Protein 8HFH (pdb70)

Organism: Homo sapiens (NCBI:txid9606)

B-factor: mean 20.31, std 11.15, range [3.77, 80.84]

GO terms:
  GO:0000775 chromosome, centromeric region (C, IDA)
  GO:0000776 kinetochore (C, IDA)
  GO:0051310 metaphase chromosome alignment (P, IMP)
  GO:0051315 attachment of mitotic spindle microtubules to kinetochore (P, IMP)
  GO:0099607 lateral attachment of mitotic spindle microtubules to kinetochore (P, IMP)
  GO:0007059 chromosome segregation (P, IMP)
  GO:0007080 mitotic metaphase chromosome alignment (P, IMP)
  GO:0000278 mitotic cell cycle (P, IMP)
  GO:0005515 protein binding (F, IPI)
  GO:0007079 mitotic chromosome movement towards spindle pole (P, TAS)
  GO:0007080 mitotic metaphase chromosome alignment (P, TAS)
  GO:0005829 cytosol (C, TAS)
  GO:0072686 mitotic spindle (C, IDA)
  GO:0015630 microtubule cytoskeleton (C, IDA)
  GO:1990023 mitotic spindle midzone (C, IDA)
  GO:0008017 microtubule binding (F, IDA)
  GO:0051233 spindle midzone (C, IDA)
  GO:0000779 condensed chromosome, centromeric region (C, IDA)
  GO:0005694 chromosome (C, IDA)
  GO:0005828 kinetochore microtubule (C, IDA)

InterPro domains:
  IPR001752 Kinesin motor domain [PF00225] (12-327)
  IPR001752 Kinesin motor domain [PR00380] (77-98)
  IPR001752 Kinesin motor domain [PR00380] (194-211)
  IPR001752 Kinesin motor domain [PR00380] (230-248)
  IPR001752 Kinesin motor domain [PR00380] (281-302)
  IPR001752 Kinesin motor domain [PS50067] (6-329)
  IPR001752 Kinesin motor domain [SM00129] (4-337)
  IPR019821 Kinesin motor domain, conserved site [PS00411] (229-240)
  IPR027417 P-loop containing nucleoside triphosphate hydrolase [SSF52540] (7-365)
  IPR027640 Kinesin-like protein [PTHR47968] (4-727)
  IPR036961 Kinesin motor domain superfamily [G3DSA:3.40.850.10] (2-350)

Solvent-accessible surface area: 15172 Å² total; per-residue (Å²): 88,27,24,24,3,2,0,17,14,33,78,60,45,96,87,2,117,104,133,78,103,71,68,5,113,40,84,79,71,49,0,81,37,64,136,47,114,90,65,30,91,5,103,30,1,0,83,26,131,29,55,0,105,47,0,10,86,84,21,0,14,56,0,0,61,13,2,11,75,1,63,18,0,2,0,6,0,18,4,10,6,21,1,15,13,33,120,0,0,24,24,60,160,138,49,44,0,0,4,7,45,0,1,81,29,0,25,109,31,28,145,130,52,91,93,39,102,39,71,5,49,0,2,1,3,2,5,41,46,67,43,0,27,4,2,1,33,19,96,158,125,53,107,93,11,99,32,126,73,51,145,107,178,86,26,93,9,8,110,14,46,76,54,53,3,158,64,28,114,67,0,48,132,54,8,96,71,0,31,144,25,13,72,42,7,132,13,157,15,44,156,139,6,10,3,2,5,2,0,2,22,1,3,6,41,6,130,129,141,113,92,18,44,26,0,65,1,19,2,0,2,1,1,6,39,11,156,55,108,56,3,44,16,75,59,92,72,68,127,0,2,76,49,8,56,146,4,14,136,10,3,18,72,0,1,98,86,24,27,106,100,245,52,35,29,184,75,4,72,0,0,32,18,8,51,62,5,2,28,21,22,0,41,0,26,3,0,0,1,2,5,15,20,12,49,96,36,2,26,78,4,0,84,18,0,23,30,0,55,137,8,162,13,102,33,132,54,25,99,88,138

CATH classification: 3.40.850.10

Secondary structure (DSSP, 8-state):
--EEEEEEEPPP-HHHHT-----EEE-SSEEEETTSS-EEE-SEEE-TTS-HHHHIIIIIHHHHHHHHTT--EEEEEE-STTSSHHHHHTEETTEE-HHHHHHHHHHHHHTT-TTEEEEEEEEEEEEETTEEEESSS-GGG---B-EEE-TTS-EEETT---EEESSHHHHHHHHHHHHHHS-EE--SS-TTEE-SEEEEEEEEEEEE---EEEEEEEEEE------HHHH---HHHHHHHHHHHHHHHHHHHHHHHHHH----GGGSHHHHHTGGGTTSSSEEEEEEEE-TT-SHHHHHHHHHHHHHTT--------EE-

Structure (mmCIF, N/CA/C/O backbone):
data_8HFH
#
_entry.id   8HFH
#
_cell.length_a   98.576
_cell.length_b   46.215
_cell.length_c   73.718
_cell.angle_alpha   90.000
_cell.angle_beta   90.000
_cell.angle_gamma   90.000
#
_symmetry.space_group_name_H-M   'P 21 21 2'
#
loop_
_entity.id
_entity.type
_entity.pdbx_description
1 polymer 'Centromere-associated protein E'
2 non-polymer 'PHOSPHOAMINOPHOSPHONIC ACID-ADENYLATE ESTER'
3 non-polymer 'MAGNESIUM ION'
4 non-polymer 'SODIUM ION'
5 non-polymer IMIDAZOLE
6 water water
#
loop_
_atom_site.group_PDB
_atom_site.id
_atom_site.type_symbol
_atom_site.label_atom_id
_atom_site.label_alt_id
_atom_site.label_comp_id
_atom_site.label_asym_id
_atom_site.label_entity_id
_atom_site.label_seq_id
_atom_site.pdbx_PDB_ins_code
_atom_site.Cartn_x
_atom_site.Cartn_y
_atom_site.Cartn_z
_atom_site.occupancy
_atom_site.B_iso_or_equiv
_atom_site.auth_seq_id
_atom_site.auth_comp_id
_atom_site.auth_asym_id
_atom_site.auth_atom_id
_atom_site.pdbx_PDB_model_num
ATOM 1 N N . GLY A 1 11 ? 29.559 4.550 27.740 1.00 31.75 5 GLY A N 1
ATOM 2 C CA . GLY A 1 11 ? 28.677 5.311 26.804 1.00 27.70 5 GLY A CA 1
ATOM 3 C C . GLY A 1 11 ? 28.600 6.815 27.097 1.00 23.70 5 GLY A C 1
ATOM 4 O O . GLY A 1 11 ? 27.719 7.487 26.435 1.00 23.88 5 GLY A O 1
ATOM 5 N N . ALA A 1 12 ? 29.371 7.385 28.052 1.00 19.37 6 ALA A N 1
ATOM 6 C CA . ALA A 1 12 ? 29.278 8.846 28.286 1.00 16.06 6 ALA A CA 1
ATOM 7 C C . ALA A 1 12 ? 29.853 9.568 27.053 1.00 15.18 6 ALA A C 1
ATOM 8 O O . ALA A 1 12 ? 29.294 10.586 26.702 1.00 14.57 6 ALA A O 1
ATOM 10 N N . VAL A 1 13 ? 30.976 9.086 26.498 1.00 13.21 7 VAL A N 1
ATOM 11 C CA . VAL A 1 13 ? 31.696 9.741 25.375 1.00 13.20 7 VAL A CA 1
ATOM 12 C C . VAL A 1 13 ? 31.924 8.697 24.284 1.00 12.39 7 VAL A C 1
ATOM 13 O O . VAL A 1 13 ? 32.343 7.563 24.594 1.00 12.43 7 VAL A O 1
ATOM 17 N N . ALA A 1 14 ? 31.615 9.026 23.030 1.00 11.81 8 ALA A N 1
ATOM 18 C CA . ALA A 1 14 ? 31.931 8.126 21.904 1.00 11.92 8 ALA A CA 1
ATOM 19 C C . ALA A 1 14 ? 32.282 8.955 20.668 1.00 11.95 8 ALA A C 1
ATOM 20 O O . ALA A 1 14 ? 31.791 10.088 20.488 1.00 11.85 8 ALA A O 1
ATOM 22 N N . VAL A 1 15 ? 33.206 8.418 19.888 1.00 12.04 9 VAL A N 1
ATOM 23 C CA . VAL A 1 15 ? 33.798 9.132 18.743 1.00 10.71 9 VAL A CA 1
ATOM 24 C C . VAL A 1 15 ? 33.643 8.251 17.526 1.00 11.09 9 VAL A C 1
ATOM 25 O O . VAL A 1 15 ? 33.869 7.015 17.635 1.00 10.96 9 VAL A O 1
ATOM 29 N N . CYS A 1 16 ? 33.249 8.842 16.398 1.00 10.32 10 CYS A N 1
ATOM 30 C CA . CYS A 1 16 ? 33.201 8.111 15.113 1.00 10.08 10 CYS A CA 1
ATOM 31 C C . CYS A 1 16 ? 33.852 8.974 14.050 1.00 9.76 10 CYS A C 1
ATOM 32 O O . CYS A 1 16 ? 34.140 10.148 14.326 1.00 8.76 10 CYS A O 1
ATOM 35 N N . VAL A 1 17 ? 34.170 8.342 12.931 1.00 9.04 11 VAL A N 1
ATOM 36 C CA . VAL A 1 17 ? 34.691 9.006 11.712 1.00 9.44 11 VAL A CA 1
ATOM 37 C C . VAL A 1 17 ? 33.707 8.825 10.574 1.00 9.69 11 VAL A C 1
ATOM 38 O O . VAL A 1 17 ? 33.166 7.740 10.386 1.00 11.23 11 VAL A O 1
ATOM 42 N N . ARG A 1 18 ? 33.573 9.853 9.751 1.00 9.97 12 ARG A N 1
ATOM 43 C CA . ARG A 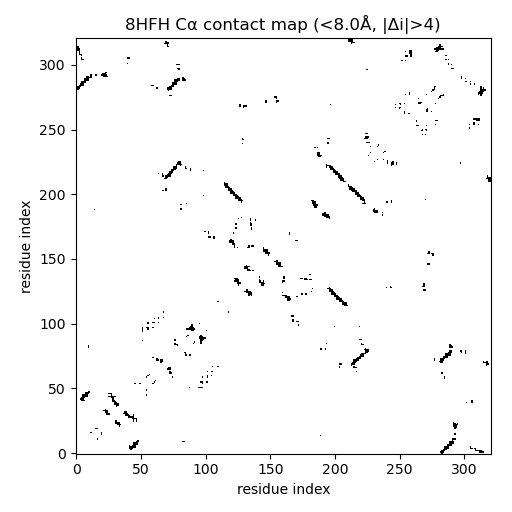1 18 ? 32.816 9.749 8.483 1.00 10.39 12 ARG A CA 1
ATOM 44 C C . ARG A 1 18 ? 33.757 10.131 7.355 1.00 11.13 12 ARG A C 1
ATOM 45 O O . ARG A 1 18 ? 34.206 11.272 7.332 1.00 11.41 12 ARG A O 1
ATOM 53 N N . VAL A 1 19 ? 34.003 9.195 6.438 1.00 11.52 13 VAL A N 1
ATOM 54 C CA . VAL A 1 19 ? 34.817 9.432 5.231 1.00 12.03 13 VAL A CA 1
ATOM 55 C C . VAL A 1 19 ? 33.828 9.800 4.128 1.00 13.96 13 VAL A C 1
ATOM 56 O O . VAL A 1 19 ? 32.852 9.081 3.930 1.00 15.26 13 VAL A O 1
ATOM 60 N N . ARG A 1 20 ? 34.011 10.926 3.490 1.00 12.91 14 ARG A N 1
ATOM 61 C CA . ARG A 1 20 ? 33.162 11.273 2.350 1.00 12.80 14 ARG A CA 1
ATOM 62 C C . ARG A 1 20 ? 33.790 10.738 1.055 1.00 15.01 14 ARG A C 1
ATOM 63 O O . ARG A 1 20 ? 35.012 10.534 0.936 1.00 13.25 14 ARG A O 1
ATOM 71 N N . PRO A 1 21 ? 32.975 10.712 -0.015 1.00 16.14 15 PRO A N 1
ATOM 72 C CA . PRO A 1 21 ? 33.499 10.496 -1.362 1.00 18.21 15 PRO A CA 1
ATOM 73 C C . PRO A 1 21 ? 34.290 11.738 -1.787 1.00 19.67 15 PRO A C 1
ATOM 74 O O . PRO A 1 21 ? 34.068 12.791 -1.223 1.00 18.32 15 PRO A O 1
ATOM 78 N N . LEU A 1 22 ? 35.112 11.590 -2.826 1.00 20.29 16 LEU A N 1
ATOM 79 C CA . LEU A 1 22 ? 35.890 12.694 -3.426 1.00 19.52 16 LEU A CA 1
ATOM 80 C C . LEU A 1 22 ? 34.917 13.718 -3.984 1.00 18.66 16 LEU A C 1
ATOM 81 O O . LEU A 1 22 ? 33.792 13.321 -4.391 1.00 19.52 16 LEU A O 1
ATOM 86 N N . ASN A 1 23 ? 35.340 14.985 -4.005 1.00 19.52 17 ASN A N 1
ATOM 87 C CA . ASN A 1 23 ? 34.515 16.093 -4.568 1.00 20.42 17 ASN A CA 1
ATOM 88 C C . ASN A 1 23 ? 35.044 16.468 -5.965 1.00 22.59 17 ASN A C 1
ATOM 89 O O . ASN A 1 23 ? 36.057 15.880 -6.424 1.00 20.30 17 ASN A O 1
ATOM 94 N N . SER A 1 24 ? 34.431 17.473 -6.610 1.00 24.90 18 SER A N 1
ATOM 95 C CA . SER A 1 24 ? 34.830 17.932 -7.971 1.00 26.78 18 SER A CA 1
ATOM 96 C C . SER A 1 24 ? 36.276 18.424 -7.996 1.00 27.29 18 SER A C 1
ATOM 97 O O . SER A 1 24 ? 37.069 18.038 -8.944 1.00 28.18 18 SER A O 1
ATOM 100 N N . ARG A 1 25 ? 36.631 19.230 -6.994 1.00 24.87 19 ARG A N 1
ATOM 101 C CA . ARG A 1 25 ? 37.985 19.809 -6.844 1.00 22.69 19 ARG A CA 1
ATOM 102 C C . ARG A 1 25 ? 39.033 18.687 -6.839 1.00 21.43 19 ARG A C 1
ATOM 103 O O . ARG A 1 25 ? 40.051 18.818 -7.527 1.00 18.82 19 ARG A O 1
ATOM 111 N N . GLU A 1 26 ? 38.819 17.640 -6.037 1.00 20.40 20 GLU A N 1
ATOM 112 C CA . GLU A 1 26 ? 39.792 16.530 -5.803 1.00 19.68 20 GLU A CA 1
ATOM 113 C C . GLU A 1 26 ? 39.959 15.678 -7.071 1.00 20.29 20 GLU A C 1
ATOM 114 O O . GLU A 1 26 ? 41.083 15.206 -7.288 1.00 25.88 20 GLU A O 1
ATOM 120 N N . GLU A 1 27 ? 38.898 15.505 -7.851 1.00 26.52 21 GLU A N 1
ATOM 121 C CA . GLU A 1 27 ? 38.882 14.749 -9.139 1.00 30.43 21 GLU A CA 1
ATOM 122 C C . GLU A 1 27 ? 39.622 15.525 -10.233 1.00 36.62 21 GLU A C 1
ATOM 123 O O . GLU A 1 27 ? 40.195 14.882 -11.083 1.00 39.12 21 GLU A O 1
ATOM 129 N N . SER A 1 28 ? 39.600 16.864 -10.224 1.00 39.64 22 SER A N 1
ATOM 130 C CA . SER A 1 28 ? 40.328 17.704 -11.216 1.00 43.89 22 SER A CA 1
ATOM 131 C C . SER A 1 28 ? 41.850 17.597 -10.993 1.00 46.07 22 SER A C 1
ATOM 132 O O . SER A 1 28 ? 42.590 17.946 -11.910 1.00 49.43 22 SER A O 1
ATOM 135 N N . LEU A 1 29 ? 42.298 17.112 -9.825 1.00 49.06 23 LEU A N 1
ATOM 136 C CA . LEU A 1 29 ? 43.738 17.008 -9.449 1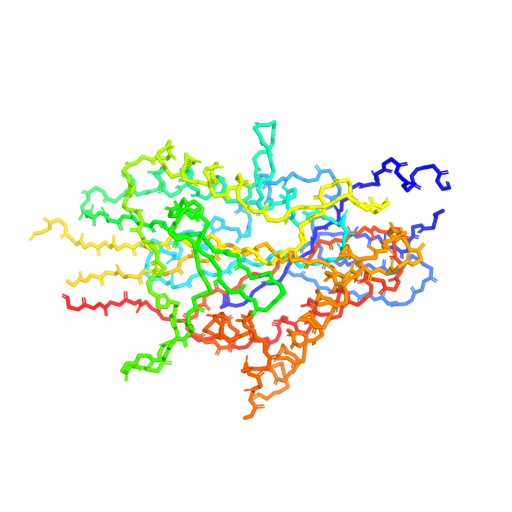.00 49.50 23 LEU A CA 1
ATOM 137 C C . LEU A 1 29 ? 44.413 15.820 -10.161 1.00 48.89 23 LEU A C 1
ATOM 138 O O . LEU A 1 29 ? 43.664 14.936 -10.630 1.00 49.32 23 LEU A O 1
ATOM 143 N N . ALA A 1 33 ? 46.052 14.077 -6.778 1.00 44.84 27 ALA A N 1
ATOM 144 C CA . ALA A 1 33 ? 45.534 13.585 -5.476 1.00 44.33 27 ALA A CA 1
ATOM 145 C C . ALA A 1 33 ? 46.011 12.152 -5.246 1.00 43.75 27 ALA A C 1
ATOM 146 O O . ALA A 1 33 ? 45.870 11.348 -6.178 1.00 41.71 27 ALA A O 1
ATOM 148 N N . GLN A 1 34 ? 46.577 11.873 -4.067 1.00 41.70 28 GLN A N 1
ATOM 149 C CA . GLN A 1 34 ? 46.856 10.498 -3.579 1.00 40.88 28 GLN A CA 1
ATOM 150 C C . GLN A 1 34 ? 45.816 10.142 -2.508 1.00 32.80 28 GLN A C 1
ATOM 151 O O . GLN A 1 34 ? 45.582 10.982 -1.627 1.00 27.09 28 GLN A O 1
ATOM 157 N N . VAL A 1 35 ? 45.236 8.943 -2.580 1.00 30.32 29 VAL A N 1
ATOM 158 C CA . VAL A 1 35 ? 44.434 8.342 -1.470 1.00 27.56 29 VAL A CA 1
ATOM 159 C C . VAL A 1 35 ? 45.409 7.903 -0.382 1.00 25.28 29 VAL A C 1
ATOM 160 O O . VAL A 1 35 ? 46.219 7.000 -0.665 1.00 24.31 29 VAL A O 1
ATOM 164 N N . TYR A 1 36 ? 45.385 8.546 0.782 1.00 19.54 30 TYR A N 1
ATOM 165 C CA . TYR A 1 36 ? 46.305 8.272 1.904 1.00 17.57 30 TYR A CA 1
ATOM 166 C C . TYR A 1 36 ? 45.663 7.251 2.844 1.00 17.52 30 TYR A C 1
ATOM 167 O O . TYR A 1 36 ? 46.440 6.614 3.580 1.00 19.93 30 TYR A O 1
ATOM 176 N N . TRP A 1 37 ? 44.320 7.155 2.870 1.00 16.15 31 TRP A N 1
ATOM 177 C CA . TRP A 1 37 ? 43.560 6.462 3.946 1.00 15.73 31 TRP A CA 1
ATOM 178 C C . TRP A 1 37 ? 42.553 5.483 3.340 1.00 16.35 31 TRP A C 1
ATOM 179 O O . TRP A 1 37 ? 41.848 5.846 2.363 1.00 17.52 31 TRP A O 1
ATOM 190 N N . LYS A 1 38 ? 42.460 4.287 3.927 1.00 15.46 32 LYS A N 1
ATOM 191 C CA . LYS A 1 38 ? 41.395 3.309 3.636 1.00 16.63 32 LYS A CA 1
ATOM 192 C C . LYS A 1 38 ? 40.751 2.891 4.959 1.00 14.78 32 LYS A C 1
ATOM 193 O O . LYS A 1 38 ? 41.276 3.263 6.014 1.00 13.67 32 LYS A O 1
ATOM 199 N N . THR A 1 39 ? 39.589 2.255 4.908 1.00 15.44 33 THR A N 1
ATOM 200 C CA . THR A 1 39 ? 38.793 2.023 6.135 1.00 17.16 33 THR A CA 1
ATOM 201 C C . THR A 1 39 ? 38.094 0.674 6.119 1.00 18.22 33 THR A C 1
ATOM 202 O O . THR A 1 39 ? 37.853 0.145 5.026 1.00 18.74 33 THR A O 1
ATOM 206 N N . ASP A 1 40 ? 37.763 0.185 7.308 1.00 16.53 34 ASP A N 1
ATOM 207 C CA . ASP A 1 40 ? 36.620 -0.744 7.487 1.00 17.92 34 ASP A CA 1
ATOM 208 C C . ASP A 1 40 ? 35.691 -0.108 8.523 1.00 18.77 34 ASP A C 1
ATOM 209 O O . ASP A 1 40 ? 35.821 1.092 8.749 1.00 16.67 34 ASP A O 1
ATOM 214 N N . ASN A 1 41 ? 34.781 -0.867 9.136 1.00 19.00 35 ASN A N 1
ATOM 215 C CA . ASN A 1 41 ? 33.731 -0.247 9.980 1.00 19.46 35 ASN A CA 1
ATOM 216 C C . ASN A 1 41 ? 34.326 0.269 11.292 1.00 17.74 35 ASN A C 1
ATOM 217 O O . ASN A 1 41 ? 33.549 0.885 12.080 1.00 15.29 35 ASN A O 1
ATOM 222 N N . ASN A 1 42 ? 35.613 0.010 11.568 1.00 15.82 36 ASN A N 1
ATOM 223 C CA . ASN A 1 42 ? 36.182 0.360 12.888 1.00 18.21 36 ASN A CA 1
ATOM 224 C C . ASN A 1 42 ? 37.583 0.956 12.764 1.00 16.48 36 ASN A C 1
ATOM 225 O O . ASN A 1 42 ? 37.991 1.607 13.730 1.00 19.48 36 ASN A O 1
ATOM 230 N N . VAL A 1 43 ? 38.291 0.727 11.676 1.00 16.51 37 VAL A N 1
ATOM 231 C CA . VAL A 1 43 ? 39.730 1.091 11.583 1.00 17.68 37 VAL A CA 1
ATOM 232 C C . VAL A 1 43 ? 39.908 1.946 10.328 1.00 19.05 37 VAL A C 1
ATOM 233 O O . VAL A 1 43 ? 39.372 1.577 9.264 1.00 22.43 37 VAL A O 1
ATOM 237 N N . ILE A 1 44 ? 40.662 3.027 10.463 1.00 16.66 38 ILE A N 1
ATOM 238 C CA . ILE A 1 44 ? 41.104 3.856 9.309 1.00 17.08 38 ILE A CA 1
ATOM 239 C C . ILE A 1 44 ? 42.628 3.755 9.320 1.00 16.20 38 ILE A C 1
ATOM 240 O O . ILE A 1 44 ? 43.241 3.883 10.385 1.00 16.34 38 ILE A O 1
ATOM 245 N N . TYR A 1 45 ? 43.203 3.340 8.203 1.00 16.26 39 TYR A N 1
ATOM 246 C CA . TYR A 1 45 ? 44.647 3.032 8.153 1.00 15.92 39 TYR A CA 1
ATOM 247 C C . TYR A 1 45 ? 45.274 3.727 6.959 1.00 16.43 39 TYR A C 1
ATOM 248 O O . TYR A 1 45 ? 44.610 3.883 5.927 1.00 16.07 39 TYR A O 1
ATOM 257 N N . GLN A 1 46 ? 46.541 4.104 7.135 1.00 16.61 40 GLN A N 1
ATOM 258 C CA . GLN A 1 46 ? 47.369 4.722 6.077 1.00 18.39 40 GLN A CA 1
ATOM 259 C C . GLN A 1 46 ? 47.628 3.698 4.965 1.00 20.56 40 GLN A C 1
ATOM 260 O O . GLN A 1 46 ? 47.962 2.537 5.285 1.00 20.46 40 GLN A O 1
ATOM 266 N N . VAL A 1 47 ? 47.540 4.122 3.709 1.00 21.39 41 VAL A N 1
ATOM 267 C CA . VAL A 1 47 ? 47.582 3.184 2.549 1.00 25.88 41 VAL A CA 1
ATOM 268 C C . VAL A 1 47 ? 48.982 2.576 2.443 1.00 30.14 41 VAL A C 1
ATOM 269 O O . VAL A 1 47 ? 49.077 1.331 2.396 1.00 33.94 41 VAL A O 1
ATOM 273 N N . ASP A 1 48 ? 50.036 3.365 2.403 1.00 28.48 42 ASP A N 1
ATOM 274 C CA . ASP A 1 48 ? 51.366 2.722 2.161 1.00 29.62 42 ASP A CA 1
ATOM 275 C C . ASP A 1 48 ? 52.242 3.112 3.349 1.00 25.46 42 ASP A C 1
ATOM 276 O O . ASP A 1 48 ? 53.238 3.784 3.150 1.00 28.68 42 ASP A O 1
ATOM 281 N N . GLY A 1 49 ? 51.804 2.757 4.553 1.00 19.64 43 GLY A N 1
ATOM 282 C CA . GLY A 1 49 ? 52.450 3.139 5.817 1.00 20.52 43 GLY A CA 1
ATOM 283 C C . GLY A 1 49 ? 51.874 2.384 6.976 1.00 19.95 43 GLY A C 1
ATOM 284 O O . GLY A 1 49 ? 51.015 1.500 6.739 1.00 19.44 43 GLY A O 1
ATOM 285 N N . SER A 1 50 ? 52.299 2.720 8.187 1.00 18.97 44 SER A N 1
ATOM 286 C CA . SER A 1 50 ? 52.031 1.946 9.415 1.00 21.16 44 SER A CA 1
ATOM 287 C C . SER A 1 50 ? 50.968 2.614 10.303 1.00 20.57 44 SER A C 1
ATOM 288 O O . SER A 1 50 ? 50.471 1.955 11.241 1.00 23.20 44 SER A O 1
ATOM 291 N N . LYS A 1 51 ? 50.579 3.861 10.032 1.00 19.70 45 LYS A N 1
ATOM 292 C CA . LYS A 1 51 ? 49.640 4.580 10.925 1.00 17.98 45 LYS A CA 1
ATOM 293 C C . LYS A 1 51 ? 48.268 3.918 10.812 1.00 16.32 45 LYS A C 1
ATOM 294 O O . LYS A 1 51 ? 47.805 3.649 9.675 1.00 17.34 45 LYS A O 1
ATOM 300 N N . SER A 1 52 ? 47.600 3.753 11.936 1.00 17.21 46 SER A N 1
ATOM 301 C CA . SER A 1 52 ? 46.154 3.377 11.953 1.00 17.42 46 SER A CA 1
ATOM 302 C C . SER A 1 52 ? 45.482 3.859 13.220 1.00 15.25 46 SER A C 1
ATOM 303 O O . SER A 1 52 ? 46.165 4.125 14.243 1.00 15.64 46 SER A O 1
ATOM 306 N N . PHE A 1 53 ? 44.164 3.989 13.146 1.00 14.04 47 PHE A N 1
ATOM 307 C CA . PHE A 1 53 ? 43.332 4.491 14.247 1.00 15.06 47 PHE A CA 1
ATOM 308 C C . PHE A 1 53 ? 42.063 3.648 14.318 1.00 16.38 47 PHE A C 1
ATOM 309 O O . PHE A 1 53 ? 41.495 3.338 13.295 1.00 14.59 47 PHE A O 1
ATOM 317 N N . ASN A 1 54 ? 41.661 3.303 15.531 1.00 18.51 48 ASN A N 1
ATOM 318 C CA . ASN A 1 54 ? 40.449 2.487 15.750 1.00 19.18 48 ASN A CA 1
ATOM 319 C C . ASN A 1 54 ? 39.414 3.398 16.401 1.00 17.44 48 ASN A C 1
ATOM 320 O O . ASN A 1 54 ? 39.755 4.217 17.288 1.00 17.36 48 ASN A O 1
ATOM 325 N N . PHE A 1 55 ? 38.181 3.222 15.987 1.00 14.89 49 PHE A N 1
ATOM 326 C CA . PHE A 1 55 ? 37.035 3.979 16.509 1.00 15.66 49 PHE A CA 1
ATOM 327 C C . PHE A 1 55 ? 35.879 3.009 16.734 1.00 15.16 49 PHE A C 1
ATOM 328 O O . PHE A 1 55 ? 35.864 1.934 16.149 1.00 14.70 49 PHE A O 1
ATOM 336 N N . ASP A 1 56 ? 34.907 3.443 17.519 1.00 16.23 50 ASP A N 1
ATOM 337 C CA . ASP A 1 56 ? 33.663 2.663 17.717 1.00 17.56 50 ASP A CA 1
ATOM 338 C C . ASP A 1 56 ? 32.912 2.537 16.400 1.00 16.32 50 ASP A C 1
ATOM 339 O O . ASP A 1 56 ? 32.250 1.537 16.240 1.00 16.73 50 ASP A O 1
ATOM 344 N N . ARG A 1 57 ? 33.035 3.498 15.478 1.00 15.07 51 ARG A N 1
ATOM 345 C CA . ARG A 1 57 ? 32.402 3.362 14.141 1.00 12.97 51 ARG A CA 1
ATOM 346 C C . ARG A 1 57 ? 33.148 4.244 13.157 1.00 12.23 51 ARG A C 1
ATOM 347 O O . ARG A 1 57 ? 33.543 5.367 13.524 1.00 11.54 51 ARG A O 1
ATOM 355 N N . VAL A 1 58 ? 33.414 3.702 11.983 1.00 11.36 52 VAL A N 1
ATOM 356 C CA . VAL A 1 58 ? 33.880 4.502 10.835 1.00 11.72 52 VAL A CA 1
ATOM 357 C C . VAL A 1 58 ? 32.847 4.310 9.728 1.00 11.83 52 VAL A C 1
ATOM 358 O O . VAL A 1 58 ? 32.588 3.131 9.320 1.00 13.05 52 VAL A O 1
ATOM 362 N N . PHE A 1 59 ? 32.286 5.403 9.244 1.00 11.94 53 PHE A N 1
ATOM 363 C CA . PHE A 1 59 ? 31.324 5.415 8.118 1.00 11.56 53 PHE A CA 1
ATOM 364 C C . PHE A 1 59 ? 32.104 5.644 6.820 1.00 14.41 53 PHE A C 1
ATOM 365 O O . PHE A 1 59 ? 32.936 6.594 6.758 1.00 12.59 53 PHE A O 1
ATOM 373 N N . HIS A 1 60 ? 31.821 4.843 5.788 1.00 16.59 54 HIS A N 1
ATOM 374 C CA . HIS A 1 60 ? 32.443 5.008 4.444 1.00 20.37 54 HIS A CA 1
ATOM 375 C C . HIS A 1 60 ? 31.606 5.911 3.528 1.00 23.59 54 HIS A C 1
ATOM 376 O O . HIS A 1 60 ? 30.457 6.343 3.881 1.00 22.57 54 HIS A O 1
ATOM 383 N N . GLY A 1 61 ? 32.181 6.205 2.365 1.00 26.01 55 GLY A N 1
ATOM 384 C CA . GLY A 1 61 ? 31.645 7.193 1.412 1.00 25.51 55 GLY A CA 1
ATOM 385 C C . GLY A 1 61 ? 30.262 6.849 0.898 1.00 23.99 55 GLY A C 1
ATOM 386 O O . GLY A 1 61 ? 29.547 7.837 0.545 1.00 23.56 55 GLY A O 1
ATOM 387 N N . ASN A 1 62 ? 29.846 5.566 0.878 1.00 20.69 56 ASN A N 1
ATOM 388 C CA . ASN A 1 62 ? 28.481 5.199 0.381 1.00 24.54 56 ASN A CA 1
ATOM 389 C C . ASN A 1 62 ? 27.440 5.057 1.514 1.00 20.81 56 ASN A C 1
ATOM 390 O O . ASN A 1 62 ? 26.239 4.795 1.221 1.00 21.38 56 ASN A O 1
ATOM 395 N N . GLU A 1 63 ? 27.852 5.223 2.761 1.00 19.34 57 GLU A N 1
ATOM 396 C CA . GLU A 1 63 ? 26.908 5.211 3.910 1.00 16.76 57 GLU A CA 1
ATOM 397 C C . GLU A 1 63 ? 26.322 6.626 4.034 1.00 16.12 57 GLU A C 1
ATOM 398 O O . GLU A 1 63 ? 27.033 7.640 3.763 1.00 16.15 57 GLU A O 1
ATOM 404 N N . THR A 1 64 ? 25.047 6.706 4.394 1.00 12.73 58 THR A N 1
ATOM 405 C CA . THR A 1 64 ? 24.276 7.950 4.280 1.00 12.05 58 THR A CA 1
ATOM 406 C C . THR A 1 64 ? 24.184 8.598 5.666 1.00 10.68 58 THR A C 1
ATOM 407 O O . THR A 1 64 ? 24.509 7.971 6.663 1.00 10.07 58 THR A O 1
ATOM 411 N N . THR A 1 65 ? 23.639 9.800 5.710 1.00 10.73 59 THR A N 1
ATOM 412 C CA . THR A 1 65 ? 23.409 10.510 6.980 1.00 10.94 59 THR A CA 1
ATOM 413 C C . THR A 1 65 ? 22.284 9.813 7.763 1.00 11.93 59 THR A C 1
ATOM 414 O O . THR A 1 65 ? 22.231 9.964 8.976 1.00 11.79 59 THR A O 1
ATOM 418 N N . LYS A 1 66 ? 21.411 9.020 7.121 1.00 12.30 60 LYS A N 1
ATOM 419 C CA . LYS A 1 66 ? 20.452 8.162 7.889 1.00 13.38 60 LYS A CA 1
ATOM 420 C C . LYS A 1 66 ? 21.246 7.148 8.737 1.00 11.41 60 LYS A C 1
ATOM 421 O O . LYS A 1 66 ? 20.922 6.950 9.923 1.00 10.28 60 LYS A O 1
ATOM 427 N N . ASN A 1 67 ? 22.270 6.499 8.173 1.00 10.92 61 ASN A N 1
ATOM 428 C CA . ASN A 1 67 ? 23.113 5.547 8.943 1.00 11.42 61 ASN A CA 1
ATOM 429 C C . ASN A 1 67 ? 23.799 6.291 10.110 1.00 10.85 61 ASN A C 1
ATOM 430 O O . ASN A 1 67 ? 23.793 5.794 11.250 1.00 10.12 61 ASN A O 1
ATOM 435 N N . VAL A 1 68 ? 24.422 7.432 9.808 1.00 10.94 62 VAL A N 1
ATOM 436 C CA . VAL A 1 68 ? 25.096 8.256 10.846 1.00 10.76 62 VAL A CA 1
ATOM 437 C C . VAL A 1 68 ? 24.041 8.611 11.881 1.00 10.83 62 VAL A C 1
ATOM 438 O O . VAL A 1 68 ? 24.297 8.415 13.048 1.00 11.59 62 VAL A O 1
ATOM 442 N N . TYR A 1 69 ? 22.883 9.119 11.473 1.00 9.99 63 TYR A N 1
ATOM 443 C CA . TYR A 1 69 ? 21.864 9.567 12.461 1.00 10.81 63 TYR A CA 1
ATOM 444 C C . TYR A 1 69 ? 21.439 8.394 13.370 1.00 10.76 63 TYR A C 1
ATOM 445 O O . TYR A 1 69 ? 21.448 8.506 14.627 1.00 10.34 63 TYR A O 1
ATOM 454 N N . GLU A 1 70 ? 21.075 7.258 12.780 1.00 12.20 64 GLU A N 1
ATOM 455 C CA . GLU A 1 70 ? 20.434 6.153 13.533 1.00 13.26 64 GLU A CA 1
ATOM 456 C C . GLU A 1 70 ? 21.449 5.511 14.477 1.00 12.62 64 GLU A C 1
ATOM 457 O O . GLU A 1 70 ? 21.092 5.130 15.591 1.00 12.47 64 GLU A O 1
ATOM 463 N N . GLU A 1 71 ? 22.715 5.441 14.089 1.00 12.75 65 GLU A N 1
ATOM 464 C CA . GLU A 1 71 ? 23.717 4.731 14.912 1.00 13.05 65 GLU A CA 1
ATOM 465 C C . GLU A 1 71 ? 24.256 5.684 15.980 1.00 12.48 65 GLU A C 1
ATOM 466 O O . GLU A 1 71 ? 24.483 5.225 17.116 1.00 12.80 65 GLU A O 1
ATOM 472 N N . ILE A 1 72 ? 24.522 6.956 15.635 1.00 11.15 66 ILE A N 1
ATOM 473 C CA . ILE A 1 72 ? 25.256 7.878 16.560 1.00 10.78 66 ILE A CA 1
ATOM 474 C C . ILE A 1 72 ? 24.289 8.786 17.334 1.00 11.58 66 ILE A C 1
ATOM 475 O O . ILE A 1 72 ? 24.486 8.934 18.576 1.00 11.20 66 ILE A O 1
ATOM 480 N N . ALA A 1 73 ? 23.322 9.412 16.649 1.00 10.73 67 ALA A N 1
ATOM 481 C CA . ALA A 1 73 ? 22.513 10.502 17.227 1.00 11.05 67 ALA A CA 1
ATOM 482 C C . ALA A 1 73 ? 21.245 9.956 17.871 1.00 11.39 67 ALA A C 1
ATOM 483 O O . ALA A 1 73 ? 20.860 10.535 18.902 1.00 11.61 67 ALA A O 1
ATOM 485 N N . ALA A 1 74 ? 20.568 8.993 17.243 1.00 11.24 68 ALA A N 1
ATOM 486 C CA . ALA A 1 74 ? 19.244 8.544 17.728 1.00 12.67 68 ALA A CA 1
ATOM 487 C C . ALA A 1 74 ? 19.343 8.137 19.213 1.00 12.88 68 ALA A C 1
ATOM 488 O O . ALA A 1 74 ? 18.448 8.464 20.018 1.00 12.24 68 ALA A O 1
ATOM 490 N N . PRO A 1 75 ? 20.413 7.434 19.664 1.00 13.53 69 PRO A N 1
ATOM 491 C CA . PRO A 1 75 ? 20.533 7.076 21.080 1.00 14.75 69 PRO A CA 1
ATOM 492 C C . PRO A 1 75 ? 20.715 8.281 22.013 1.00 14.78 69 PRO A C 1
ATOM 493 O O . PRO A 1 75 ? 20.290 8.221 23.181 1.00 14.46 69 PRO A O 1
ATOM 497 N N . ILE A 1 76 ? 21.300 9.357 21.487 1.00 12.72 70 ILE A N 1
ATOM 498 C CA . ILE A 1 76 ? 21.487 10.606 22.257 1.00 13.22 70 ILE A CA 1
ATOM 499 C C . ILE A 1 76 ? 20.127 11.294 22.380 1.00 12.61 70 ILE A C 1
ATOM 500 O O . ILE A 1 76 ? 19.808 11.762 23.465 1.00 13.19 70 ILE A O 1
ATOM 505 N N . ILE A 1 77 ? 19.302 11.261 21.344 1.00 12.70 71 ILE A N 1
ATOM 506 C CA . ILE A 1 77 ? 17.910 11.779 21.419 1.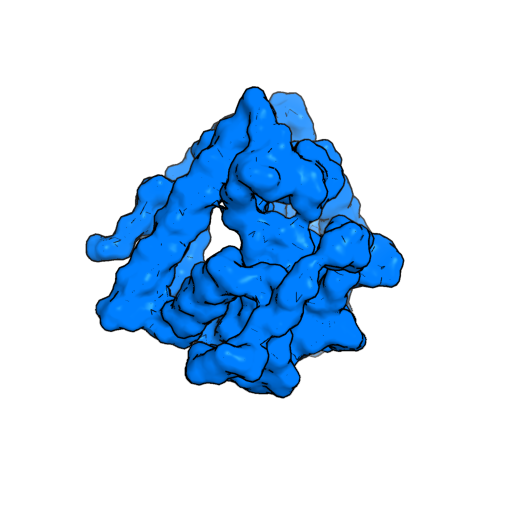00 12.65 71 ILE A CA 1
ATOM 507 C C . ILE A 1 77 ? 17.119 10.968 22.451 1.00 13.39 71 ILE A C 1
ATOM 508 O O . ILE A 1 77 ? 16.376 11.590 23.269 1.00 13.71 71 ILE A O 1
ATOM 513 N N . ASP A 1 78 ? 17.284 9.649 22.433 1.00 12.50 72 ASP A N 1
ATOM 514 C CA . ASP A 1 78 ? 16.644 8.750 23.432 1.00 14.23 72 ASP A CA 1
ATOM 515 C C . ASP A 1 78 ? 17.052 9.220 24.844 1.00 14.70 72 ASP A C 1
ATOM 516 O O . ASP A 1 78 ? 16.155 9.444 25.699 1.00 14.80 72 ASP A O 1
ATOM 521 N N . SER A 1 79 ? 18.354 9.346 25.107 1.00 15.12 73 SER A N 1
ATOM 522 C CA . SER A 1 79 ? 18.900 9.797 26.414 1.00 14.67 73 SER A CA 1
ATOM 523 C C . SER A 1 79 ? 18.391 11.200 26.786 1.00 14.80 73 SER A C 1
ATOM 524 O O . SER A 1 79 ? 18.091 11.423 28.002 1.00 13.02 73 SER A O 1
ATOM 527 N N . ALA A 1 80 ? 18.214 12.104 25.812 1.00 13.16 74 ALA A N 1
ATOM 528 C CA . ALA A 1 80 ? 17.671 13.465 26.081 1.00 13.69 74 ALA A CA 1
ATOM 529 C C . ALA A 1 80 ? 16.231 13.333 26.571 1.00 14.32 74 ALA A C 1
ATOM 530 O O . ALA A 1 80 ? 15.879 13.966 27.596 1.00 15.31 74 ALA A O 1
ATOM 532 N N . ILE A 1 81 ? 15.458 12.436 25.964 1.00 14.89 75 ILE A N 1
ATOM 533 C CA . ILE A 1 81 ? 14.053 12.186 26.405 1.00 17.11 75 ILE A CA 1
ATOM 534 C C . ILE A 1 81 ? 14.048 11.589 27.828 1.00 17.74 75 ILE A C 1
ATOM 535 O O . ILE A 1 81 ? 13.061 11.808 28.567 1.00 17.10 75 ILE A O 1
ATOM 540 N N . GLN A 1 82 ? 15.094 10.868 28.218 1.00 15.77 76 GLN A N 1
ATOM 541 C CA . GLN A 1 82 ? 15.232 10.284 29.578 1.00 16.82 76 GLN A CA 1
ATOM 542 C C . GLN A 1 82 ? 15.843 11.296 30.564 1.00 16.81 76 GLN A C 1
ATOM 543 O O . GLN A 1 82 ? 16.020 10.923 31.750 1.00 16.33 76 GLN A O 1
ATOM 553 N N . GLY A 1 83 ? 16.200 12.519 30.138 1.00 15.11 77 GLY A N 1
ATOM 554 C CA . GLY A 1 83 ? 16.640 13.590 31.048 1.00 13.56 77 GLY A CA 1
ATOM 555 C C . GLY A 1 83 ? 18.144 13.763 31.123 1.00 12.70 77 GLY A C 1
ATOM 556 O O . GLY A 1 83 ? 18.600 14.509 32.011 1.00 13.35 77 GLY A O 1
ATOM 557 N N . TYR A 1 84 ? 18.911 13.139 30.233 1.00 12.16 78 TYR A N 1
ATOM 558 C CA . TYR A 1 84 ? 20.373 13.370 30.155 1.00 12.07 78 TYR A CA 1
ATOM 559 C C . TYR A 1 84 ? 20.661 14.486 29.155 1.00 11.40 78 TYR A C 1
ATOM 560 O O . TYR A 1 84 ? 20.070 14.470 28.048 1.00 12.23 78 TYR A O 1
ATOM 569 N N . ASN A 1 85 ? 21.578 15.367 29.521 1.00 10.89 79 ASN A N 1
ATOM 570 C CA . ASN A 1 85 ? 22.208 16.317 28.579 1.00 11.22 79 ASN A CA 1
ATOM 571 C C . ASN A 1 85 ? 22.922 15.485 27.505 1.00 10.99 79 ASN A C 1
ATOM 572 O O . ASN A 1 85 ? 23.624 14.491 27.843 1.00 11.24 79 ASN A O 1
ATOM 577 N N . GLY A 1 86 ? 22.794 15.927 26.253 1.00 10.00 80 GLY A N 1
ATOM 578 C CA . GLY A 1 86 ? 23.476 15.276 25.129 1.00 10.00 80 GLY A CA 1
ATOM 579 C C . GLY A 1 86 ? 24.051 16.307 24.189 1.00 9.73 80 GLY A C 1
ATOM 580 O O . GLY A 1 86 ? 23.427 17.349 23.974 1.00 9.41 80 GLY A O 1
ATOM 581 N N . THR A 1 87 ? 25.263 16.063 23.704 1.00 10.29 81 THR A N 1
ATOM 582 C CA . THR A 1 87 ? 25.930 16.994 22.772 1.00 9.27 81 THR A CA 1
ATOM 583 C C . THR A 1 87 ? 26.529 16.153 21.635 1.00 10.01 81 THR A C 1
ATOM 584 O O . THR A 1 87 ? 27.157 15.140 21.930 1.00 9.69 81 THR A O 1
ATOM 588 N N . ILE A 1 88 ? 26.333 16.588 20.389 1.00 9.23 82 ILE A N 1
ATOM 589 C CA . ILE A 1 88 ? 26.942 15.965 19.196 1.00 10.53 82 ILE A CA 1
ATOM 590 C C . ILE A 1 88 ? 27.693 17.070 18.465 1.00 10.31 82 ILE A C 1
ATOM 591 O O . ILE A 1 88 ? 27.060 18.097 18.131 1.00 10.45 82 ILE A O 1
ATOM 596 N N . PHE A 1 89 ? 28.980 16.854 18.215 1.00 10.27 83 PHE A N 1
ATOM 597 C CA . PHE A 1 89 ? 29.866 17.812 17.501 1.00 12.74 83 PHE A CA 1
ATOM 598 C C . PHE A 1 89 ? 30.240 17.179 16.182 1.00 11.56 83 PHE A C 1
ATOM 599 O O . PHE A 1 89 ? 30.548 15.989 16.202 1.00 12.92 83 PHE A O 1
ATOM 607 N N . ALA A 1 90 ? 30.290 17.947 15.110 1.00 10.49 84 ALA A N 1
ATOM 608 C CA . ALA A 1 90 ? 30.983 17.552 13.861 1.00 9.52 84 ALA A CA 1
ATOM 609 C C . ALA A 1 90 ? 32.269 18.373 13.761 1.00 9.77 84 ALA A C 1
ATOM 610 O O . ALA A 1 90 ? 32.235 19.594 13.996 1.00 9.56 84 ALA A O 1
ATOM 612 N N . TYR A 1 91 ? 33.386 17.682 13.531 1.00 9.10 85 TYR A N 1
ATOM 613 C CA . TYR A 1 91 ? 34.754 18.217 13.573 1.00 8.99 85 TYR A CA 1
ATOM 614 C C . TYR A 1 91 ? 35.500 17.719 12.348 1.00 8.23 85 TYR A C 1
ATOM 615 O O . TYR A 1 91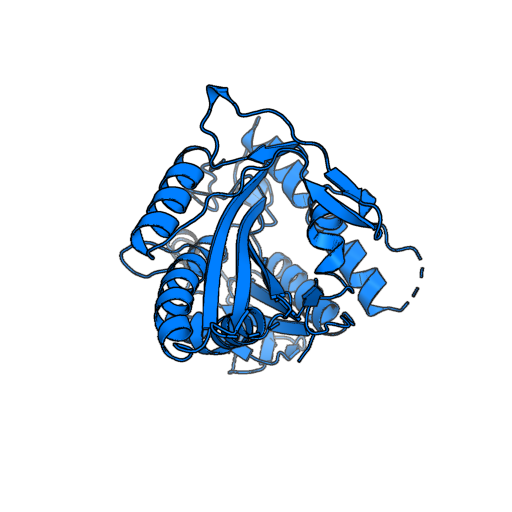 ? 35.429 16.522 12.037 1.00 8.73 85 TYR A O 1
ATOM 624 N N . GLY A 1 92 ? 36.254 18.591 11.706 1.00 8.19 86 GLY A N 1
ATOM 625 C CA . GLY A 1 92 ? 37.072 18.202 10.557 1.00 8.08 86 GLY A CA 1
ATOM 626 C C . GLY A 1 92 ? 37.461 19.373 9.688 1.00 8.34 86 GLY A C 1
ATOM 627 O O . GLY A 1 92 ? 36.911 20.470 9.843 1.00 7.70 86 GLY A O 1
ATOM 628 N N . GLN A 1 93 ? 38.417 19.125 8.805 1.00 8.82 87 GLN A N 1
ATOM 629 C CA . GLN A 1 93 ? 38.946 20.127 7.851 1.00 9.79 87 GLN A CA 1
ATOM 630 C C . GLN A 1 93 ? 37.796 20.802 7.077 1.00 9.20 87 GLN A C 1
ATOM 631 O O . GLN A 1 93 ? 36.715 20.199 6.858 1.00 7.49 87 GLN A O 1
ATOM 637 N N . THR A 1 94 ? 38.038 22.008 6.573 1.00 9.59 88 THR A N 1
ATOM 638 C CA . THR A 1 94 ? 37.102 22.641 5.606 1.00 8.88 88 THR A CA 1
ATOM 639 C C . THR A 1 94 ? 36.786 21.632 4.484 1.00 8.86 88 THR A C 1
ATOM 640 O O . THR A 1 94 ? 37.715 20.906 3.956 1.00 8.76 88 THR A O 1
ATOM 644 N N . ALA A 1 95 ? 35.505 21.560 4.126 1.00 8.90 89 ALA A N 1
ATOM 645 C CA . ALA A 1 95 ? 34.928 20.796 2.990 1.00 9.68 89 ALA A CA 1
ATOM 646 C C . ALA A 1 95 ? 34.954 19.288 3.265 1.00 9.95 89 ALA A C 1
ATOM 647 O O . ALA A 1 95 ? 34.692 18.496 2.310 1.00 11.13 89 ALA A O 1
ATOM 649 N N . SER A 1 96 ? 35.182 18.892 4.514 1.00 9.76 90 SER A N 1
ATOM 650 C CA . SER A 1 96 ? 35.247 17.471 4.895 1.00 9.15 90 SER A CA 1
ATOM 651 C C . SER A 1 96 ? 33.836 16.871 5.057 1.00 9.40 90 SER A C 1
ATOM 652 O O . SER A 1 96 ? 33.723 15.620 4.921 1.00 9.34 90 SER A O 1
ATOM 655 N N . GLY A 1 97 ? 32.796 17.669 5.344 1.00 8.75 91 GLY A N 1
ATOM 656 C CA . GLY A 1 97 ? 31.408 17.165 5.415 1.00 9.04 91 GLY A CA 1
ATOM 657 C C . GLY A 1 97 ? 30.649 17.483 6.695 1.00 8.75 91 GLY A C 1
ATOM 658 O O . GLY A 1 97 ? 29.654 16.805 6.980 1.00 9.24 91 GLY A O 1
ATOM 659 N N . LYS A 1 98 ? 31.136 18.381 7.538 1.00 8.34 92 LYS A N 1
ATOM 660 C CA . LYS A 1 98 ? 30.449 18.710 8.820 1.00 8.23 92 LYS A CA 1
ATOM 661 C C . LYS A 1 98 ? 29.023 19.243 8.571 1.00 7.77 92 LYS A C 1
ATOM 662 O O . LYS A 1 98 ? 28.098 18.776 9.227 1.00 7.49 92 LYS A O 1
ATOM 668 N N . THR A 1 99 ? 28.859 20.228 7.700 1.00 7.59 93 THR A N 1
ATOM 669 C CA . THR A 1 99 ? 27.534 20.859 7.474 1.00 7.75 93 THR A CA 1
ATOM 670 C C . THR A 1 99 ? 26.639 19.872 6.708 1.00 8.02 93 THR A C 1
ATOM 671 O O . THR A 1 99 ? 25.422 19.822 6.975 1.00 8.67 93 THR A O 1
ATOM 675 N N . TYR A 1 100 ? 27.193 19.195 5.719 1.00 8.37 94 TYR A N 1
ATOM 676 C CA . TYR 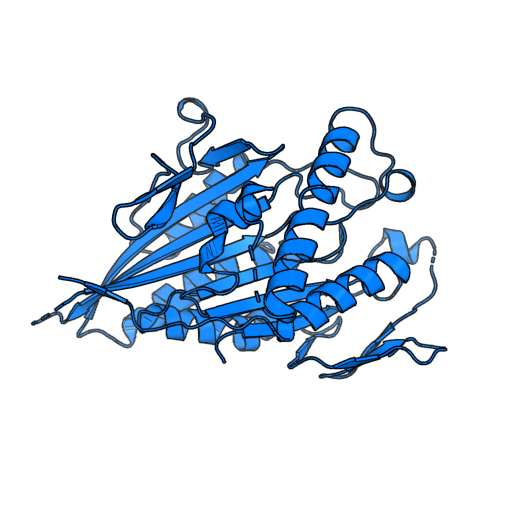A 1 100 ? 26.508 18.098 4.988 1.00 8.75 94 TYR A CA 1
ATOM 677 C C . TYR A 1 100 ? 25.914 17.152 6.036 1.00 8.60 94 TYR A C 1
ATOM 678 O O . TYR A 1 100 ? 24.747 16.785 5.978 1.00 8.38 94 TYR A O 1
ATOM 687 N N . THR A 1 101 ? 26.716 16.719 6.999 1.00 8.64 95 THR A N 1
ATOM 688 C CA . THR A 1 101 ? 26.296 15.753 8.039 1.00 8.78 95 THR A CA 1
ATOM 689 C C . THR A 1 101 ? 25.298 16.373 9.037 1.00 9.73 95 THR A C 1
ATOM 690 O O . THR A 1 101 ? 24.288 15.707 9.350 1.00 8.55 95 THR A O 1
ATOM 694 N N . MET A 1 102 ? 25.552 17.585 9.524 1.00 8.92 96 MET A N 1
ATOM 695 C CA . MET A 1 102 ? 24.742 18.182 10.614 1.00 9.65 96 MET A CA 1
ATOM 696 C C . MET A 1 102 ? 23.469 18.835 10.065 1.00 9.79 96 MET A C 1
ATOM 697 O O . MET A 1 102 ? 22.445 18.734 10.740 1.00 10.65 96 MET A O 1
ATOM 702 N N . MET A 1 103 ? 23.487 19.469 8.910 1.00 9.88 97 MET A N 1
ATOM 703 C CA . MET A 1 103 ? 22.305 20.218 8.402 1.00 10.37 97 MET A CA 1
ATOM 704 C C . MET A 1 103 ? 21.765 19.540 7.130 1.00 10.05 97 MET A C 1
ATOM 705 O O . MET A 1 103 ? 20.550 19.341 7.004 1.00 10.20 97 MET A O 1
ATOM 710 N N . GLY A 1 104 ? 22.642 19.138 6.223 1.00 10.42 98 GLY A N 1
ATOM 711 C CA . GLY A 1 104 ? 22.279 18.618 4.898 1.00 11.14 98 GLY A CA 1
ATOM 712 C C . GLY A 1 104 ? 21.366 19.568 4.148 1.00 11.29 98 GLY A C 1
ATOM 713 O O . GLY A 1 104 ? 21.564 20.764 4.185 1.00 11.65 98 GLY A O 1
ATOM 714 N N . SER A 1 105 ? 20.379 19.007 3.469 1.00 11.98 99 SER A N 1
ATOM 715 C CA . SER A 1 105 ? 19.440 19.753 2.596 1.00 13.41 99 SER A CA 1
ATOM 716 C C . SER A 1 105 ? 18.127 18.983 2.525 1.00 13.27 99 SER A C 1
ATOM 717 O O . SER A 1 105 ? 18.065 17.846 3.008 1.00 11.67 99 SER A O 1
ATOM 720 N N . GLU A 1 106 ? 17.121 19.563 1.897 1.00 14.57 100 GLU A N 1
ATOM 721 C CA . GLU A 1 106 ? 15.829 18.853 1.678 1.00 17.82 100 GLU A CA 1
ATOM 722 C C . GLU A 1 106 ? 16.085 17.571 0.898 1.00 15.43 100 GLU A C 1
ATOM 723 O O . GLU A 1 106 ? 15.349 16.607 1.100 1.00 16.19 100 GLU A O 1
ATOM 729 N N . ASP A 1 107 ? 17.099 17.547 0.053 1.00 13.59 101 ASP A N 1
ATOM 730 C CA . ASP A 1 107 ? 17.398 16.350 -0.785 1.00 14.71 101 ASP A CA 1
ATOM 731 C C . ASP A 1 107 ? 17.878 15.222 0.118 1.00 15.02 101 ASP A C 1
ATOM 732 O O . ASP A 1 107 ? 17.610 14.055 -0.189 1.00 14.17 101 ASP A O 1
ATOM 737 N N . HIS A 1 108 ? 18.618 15.533 1.189 1.00 12.54 102 HIS A N 1
ATOM 738 C CA . HIS A 1 108 ? 19.166 14.486 2.088 1.00 12.35 102 HIS A CA 1
ATOM 739 C C . HIS A 1 108 ? 19.459 15.132 3.446 1.00 12.45 102 HIS A C 1
ATOM 740 O O . HIS A 1 108 ? 20.453 15.903 3.549 1.00 11.09 102 HIS A O 1
ATOM 747 N N . LEU A 1 109 ? 18.556 14.931 4.394 1.00 11.91 103 LEU A N 1
ATOM 748 C CA . LEU A 1 109 ? 18.547 15.706 5.656 1.00 11.43 103 LEU A CA 1
ATOM 749 C C . LEU A 1 109 ? 19.811 15.414 6.473 1.00 10.46 103 LEU A C 1
ATOM 750 O O . LEU A 1 109 ? 20.274 14.256 6.504 1.00 10.23 103 LEU A O 1
ATOM 755 N N . GLY A 1 110 ? 20.256 16.416 7.208 1.00 9.55 104 GLY A N 1
ATOM 756 C CA . GLY A 1 110 ? 21.346 16.271 8.185 1.00 9.07 104 GLY A CA 1
ATOM 757 C C . GLY A 1 110 ? 20.845 15.783 9.536 1.00 9.15 104 GLY A C 1
ATOM 758 O O . GLY A 1 110 ? 19.601 15.568 9.752 1.00 10.18 104 GLY A O 1
ATOM 759 N N . VAL A 1 111 ? 21.773 15.624 10.472 1.00 8.90 105 VAL A N 1
ATOM 760 C CA . VAL A 1 111 ? 21.479 15.207 11.877 1.00 9.21 105 VAL A CA 1
ATOM 761 C C . VAL A 1 111 ? 20.469 16.147 12.547 1.00 8.92 105 VAL A C 1
ATOM 762 O O . VAL A 1 111 ? 19.572 15.637 13.259 1.00 8.00 105 VAL A O 1
ATOM 766 N N . ILE A 1 112 ? 20.580 17.457 12.332 1.00 9.46 106 ILE A N 1
ATOM 767 C CA . ILE A 1 112 ? 19.765 18.454 13.069 1.00 10.84 106 ILE A CA 1
ATOM 768 C C . ILE A 1 112 ? 18.302 18.258 12.676 1.00 10.70 106 ILE A C 1
ATOM 769 O O . ILE A 1 112 ? 17.441 18.055 13.543 1.00 10.72 106 ILE A O 1
ATOM 774 N N . PRO A 1 113 ? 17.912 18.383 11.398 1.00 11.18 107 PRO A N 1
ATOM 775 C CA . PRO A 1 113 ? 16.513 18.143 11.043 1.00 10.86 107 PRO A CA 1
ATOM 776 C C . PRO A 1 113 ? 16.022 16.730 11.344 1.00 10.94 107 PRO A C 1
ATOM 777 O O . PRO A 1 113 ? 14.865 16.580 11.750 1.00 11.20 107 PRO A O 1
ATOM 781 N N . ARG A 1 114 ? 16.874 15.713 11.211 1.00 10.96 108 ARG A N 1
ATOM 782 C CA . ARG A 1 114 ? 16.468 14.315 11.543 1.00 10.21 108 ARG A CA 1
ATOM 783 C C . ARG A 1 114 ? 16.153 14.229 13.040 1.00 10.57 108 ARG A C 1
ATOM 784 O O . ARG A 1 114 ? 15.203 13.524 13.392 1.00 9.43 108 ARG A O 1
ATOM 792 N N . ALA A 1 115 ? 16.900 14.931 13.894 1.00 9.98 109 ALA A N 1
ATOM 793 C CA . ALA A 1 115 ? 16.698 14.872 15.365 1.00 10.62 109 ALA A CA 1
ATOM 794 C C . ALA A 1 115 ? 15.340 15.507 15.671 1.00 11.15 109 ALA A C 1
ATOM 795 O O . ALA A 1 115 ? 14.583 14.977 16.530 1.00 11.70 109 ALA A O 1
ATOM 797 N N . ILE A 1 116 ? 15.005 16.575 14.951 1.00 10.86 110 ILE A N 1
ATOM 798 C CA . ILE A 1 116 ? 13.698 17.253 15.171 1.00 12.60 110 ILE A CA 1
ATOM 799 C C . ILE A 1 116 ? 12.570 16.268 14.882 1.00 12.49 110 ILE A C 1
ATOM 800 O O . ILE A 1 116 ? 11.670 16.089 15.745 1.00 14.02 110 ILE A O 1
ATOM 805 N N . HIS A 1 117 ? 12.574 15.644 13.702 1.00 13.37 111 HIS A N 1
ATOM 806 C CA . HIS A 1 117 ? 11.533 14.642 13.349 1.00 13.34 111 HIS A CA 1
ATOM 807 C C . HIS A 1 117 ? 11.529 13.512 14.371 1.00 14.95 111 HIS A C 1
ATOM 808 O O . HIS A 1 117 ? 10.435 13.063 14.806 1.00 15.43 111 HIS A O 1
ATOM 815 N N . ASP A 1 118 ? 12.710 13.030 14.733 1.00 14.39 112 ASP A N 1
ATOM 816 C CA . ASP A 1 118 ? 12.874 11.875 15.640 1.00 13.68 112 ASP A CA 1
ATOM 817 C C . ASP A 1 118 ? 12.290 12.211 17.008 1.00 13.22 112 ASP A C 1
ATOM 818 O O . ASP A 1 118 ? 11.515 11.347 17.526 1.00 13.29 112 ASP A O 1
ATOM 823 N N . ILE A 1 119 ? 12.552 13.401 17.534 1.00 13.06 113 ILE A N 1
ATOM 824 C CA . ILE A 1 119 ? 12.035 13.845 18.867 1.00 14.42 113 ILE A CA 1
ATOM 825 C C . ILE A 1 119 ? 10.500 13.880 18.863 1.00 15.44 113 ILE A C 1
ATOM 826 O O . ILE A 1 119 ? 9.906 13.263 19.773 1.00 15.54 113 ILE A O 1
ATOM 831 N N . PHE A 1 120 ? 9.894 14.535 17.869 1.00 15.42 114 PHE A N 1
ATOM 832 C CA . PHE A 1 120 ? 8.416 14.690 17.765 1.00 16.65 114 PHE A CA 1
ATOM 833 C C . PHE A 1 120 ? 7.771 13.313 17.614 1.00 20.03 114 PHE A C 1
ATOM 834 O O . PHE A 1 120 ? 6.735 13.108 18.299 1.00 22.93 114 PHE A O 1
ATOM 842 N N . GLN A 1 121 ? 8.370 12.382 16.875 1.00 19.46 115 GLN A N 1
ATOM 843 C CA . GLN A 1 121 ? 7.825 11.003 16.755 1.00 22.27 115 GLN A CA 1
ATOM 844 C C . GLN A 1 121 ? 7.956 10.277 18.107 1.00 23.00 115 GLN A C 1
ATOM 845 O O . GLN A 1 121 ? 6.943 9.652 18.591 1.00 21.14 115 GLN A O 1
ATOM 851 N N . LYS A 1 122 ? 9.139 10.319 18.729 1.00 19.24 116 LYS A N 1
ATOM 852 C CA . LYS A 1 122 ? 9.405 9.496 19.938 1.00 19.55 116 LYS A CA 1
ATOM 853 C C . LYS A 1 122 ? 8.582 9.968 21.139 1.00 20.43 116 LYS A C 1
ATOM 854 O O . LYS A 1 122 ? 8.291 9.088 21.984 1.00 21.47 116 LYS A O 1
ATOM 860 N N . ILE A 1 123 ? 8.275 11.259 21.262 1.00 20.20 117 ILE A N 1
ATOM 861 C CA . ILE A 1 123 ? 7.567 11.718 22.490 1.00 24.32 117 ILE A CA 1
ATOM 862 C C . ILE A 1 123 ? 6.125 11.169 22.495 1.00 25.31 117 ILE A C 1
ATOM 863 O O . ILE A 1 123 ? 5.585 11.012 23.597 1.00 26.30 117 ILE A O 1
ATOM 868 N N . LYS A 1 124 ? 5.587 10.761 21.353 1.00 27.53 118 LYS A N 1
ATOM 869 C CA . LYS A 1 124 ? 4.265 10.058 21.280 1.00 30.73 118 LYS A CA 1
ATOM 870 C C . LYS A 1 124 ? 4.291 8.686 21.964 1.00 33.92 118 LYS A C 1
ATOM 871 O O . LYS A 1 124 ? 3.189 8.187 22.305 1.00 31.51 118 LYS A O 1
ATOM 877 N N . LYS A 1 125 ? 5.461 8.078 22.178 1.00 30.50 119 LYS A N 1
ATOM 878 C CA . LYS A 1 125 ? 5.562 6.783 22.903 1.00 33.01 119 LYS A CA 1
ATOM 879 C C . LYS A 1 125 ? 5.346 6.977 24.412 1.00 32.81 119 LYS A C 1
ATOM 880 O O . LYS A 1 125 ? 5.394 5.955 25.116 1.00 36.54 119 LYS A O 1
ATOM 886 N N . PHE A 1 126 ? 5.192 8.220 24.900 1.00 31.42 120 PHE A N 1
ATOM 887 C CA . PHE A 1 126 ? 5.060 8.576 26.340 1.00 31.30 120 PHE A CA 1
ATOM 888 C C . PHE A 1 126 ? 3.826 9.457 26.565 1.00 32.34 120 PHE A C 1
ATOM 889 O O . PHE A 1 126 ? 3.910 10.571 27.090 1.00 31.85 120 PHE A O 1
ATOM 897 N N . PRO A 1 127 ? 2.606 8.962 26.242 1.00 36.55 121 PRO A N 1
ATOM 898 C CA . PRO A 1 127 ? 1.381 9.767 26.354 1.00 37.52 121 PRO A CA 1
ATOM 899 C C . PRO A 1 127 ? 1.031 10.158 27.800 1.00 38.38 121 PRO A C 1
ATOM 900 O O . PRO A 1 127 ? 0.280 11.106 28.003 1.00 40.05 121 PRO A O 1
ATOM 904 N N . ASP A 1 128 ? 1.605 9.423 28.755 1.00 37.66 122 ASP A N 1
ATOM 905 C CA . ASP A 1 128 ? 1.479 9.625 30.219 1.00 39.34 122 ASP A CA 1
ATOM 906 C C . ASP A 1 128 ? 2.454 10.713 30.667 1.00 40.25 122 ASP A C 1
ATOM 907 O O . ASP A 1 128 ? 2.667 10.853 31.888 1.00 40.05 122 ASP A O 1
ATOM 912 N N . ARG A 1 129 ? 3.085 11.421 29.723 1.00 36.78 123 ARG A N 1
ATOM 913 C CA . ARG A 1 129 ? 4.077 12.481 30.037 1.00 31.55 123 ARG A CA 1
ATOM 914 C C . ARG A 1 129 ? 3.744 13.717 29.214 1.00 26.72 123 ARG A C 1
ATOM 915 O O . ARG A 1 129 ? 3.263 13.556 28.086 1.00 32.56 123 ARG A O 1
ATOM 923 N N . GLU A 1 130 ? 3.851 14.881 29.836 1.00 25.86 124 GLU A N 1
ATOM 924 C CA . GLU A 1 130 ? 3.679 16.212 29.209 1.00 26.75 124 GLU A CA 1
ATOM 925 C C . GLU A 1 130 ? 5.070 16.717 28.850 1.00 24.15 124 GLU A C 1
ATOM 926 O O . GLU A 1 130 ? 5.880 16.822 29.763 1.00 21.83 124 GLU A O 1
ATOM 932 N N . PHE A 1 131 ? 5.272 17.121 27.601 1.00 24.51 125 PHE A N 1
ATOM 933 C CA . PHE A 1 131 ? 6.579 17.601 27.100 1.00 23.36 125 PHE A CA 1
ATOM 934 C C . PHE A 1 131 ? 6.466 19.091 26.810 1.00 24.39 125 PHE A C 1
ATOM 935 O O . PHE A 1 131 ? 5.428 19.548 26.279 1.00 21.20 125 PHE A O 1
ATOM 943 N N . LEU A 1 132 ? 7.509 19.830 27.160 1.00 22.18 126 LEU A N 1
ATOM 944 C CA . LEU A 1 132 ? 7.688 21.208 26.671 1.00 22.78 126 LEU A CA 1
ATOM 945 C C . LEU A 1 132 ? 9.046 21.281 25.979 1.00 20.56 126 LEU A C 1
ATOM 946 O O . LEU A 1 132 ? 10.050 21.022 26.650 1.00 18.98 126 LEU A O 1
ATOM 951 N N . LEU A 1 133 ? 9.055 21.650 24.705 1.00 18.98 127 LEU A N 1
ATOM 952 C CA . LEU A 1 133 ? 10.309 21.748 23.914 1.00 18.24 127 LEU A CA 1
ATOM 953 C C . LEU A 1 133 ? 10.568 23.199 23.542 1.00 17.31 127 LEU A C 1
ATOM 954 O O . LEU A 1 133 ? 9.625 23.892 23.069 1.00 15.98 127 LEU A O 1
ATOM 959 N N . ARG A 1 134 ? 11.814 23.652 23.678 1.00 15.46 128 ARG A N 1
ATOM 960 C CA . ARG A 1 134 ? 12.176 25.000 23.208 1.00 16.20 128 ARG A CA 1
ATOM 961 C C . ARG A 1 134 ? 13.546 24.952 22.537 1.00 16.12 128 ARG A C 1
ATOM 962 O O . ARG A 1 134 ? 14.454 24.162 22.995 1.00 14.46 128 ARG A O 1
ATOM 970 N N . VAL A 1 135 ? 13.675 25.747 21.486 1.00 13.40 129 VAL A N 1
ATOM 971 C CA . VAL A 1 135 ? 14.925 25.758 20.676 1.00 12.18 129 VAL A CA 1
ATOM 972 C C . VAL A 1 135 ? 15.648 27.089 20.841 1.00 12.14 129 VAL A C 1
ATOM 973 O O . VAL A 1 135 ? 14.994 28.146 20.988 1.00 11.48 129 VAL A O 1
ATOM 977 N N . SER A 1 136 ? 16.966 27.043 20.680 1.00 11.02 130 SER A N 1
ATOM 978 C CA . SER A 1 136 ? 17.819 28.234 20.563 1.00 10.95 130 SER A CA 1
ATOM 979 C C . SER A 1 136 ? 18.781 27.963 19.421 1.00 10.78 130 SER A C 1
ATOM 980 O O . SER A 1 136 ? 19.061 26.753 19.123 1.00 10.91 130 SER A O 1
ATOM 983 N N . TYR A 1 137 ? 19.385 29.009 18.886 1.00 10.28 131 TYR A N 1
ATOM 984 C CA . TYR A 1 137 ? 20.338 28.817 17.768 1.00 9.94 131 TYR A CA 1
ATOM 985 C C . TYR A 1 137 ? 21.344 29.952 17.845 1.00 10.16 131 TYR A C 1
ATOM 986 O O . TYR A 1 137 ? 20.912 31.107 17.800 1.00 10.21 131 TYR A O 1
ATOM 995 N N . MET A 1 138 ? 22.603 29.629 18.093 1.00 10.81 132 MET A N 1
ATOM 996 C CA . MET A 1 138 ? 23.629 30.681 18.250 1.00 12.09 132 MET A CA 1
ATOM 997 C C . MET A 1 138 ? 24.831 30.394 17.369 1.00 11.87 132 MET A C 1
ATOM 998 O O . MET A 1 138 ? 25.040 29.244 16.936 1.00 10.46 132 MET A O 1
ATOM 1003 N N . GLU A 1 139 ? 25.560 31.465 17.087 1.00 11.77 133 GLU A N 1
ATOM 1004 C CA . GLU A 1 139 ? 26.785 31.371 16.312 1.00 12.85 133 GLU A CA 1
ATOM 1005 C C . GLU A 1 139 ? 27.901 32.038 17.106 1.00 11.73 133 GLU A C 1
ATOM 1006 O O . GLU A 1 139 ? 27.642 33.034 17.813 1.00 12.40 133 GLU A O 1
ATOM 1012 N N . ILE A 1 140 ? 29.105 31.514 16.939 1.00 11.05 134 ILE A N 1
ATOM 1013 C CA . ILE A 1 140 ? 30.347 32.119 17.461 1.00 11.25 134 ILE A CA 1
ATOM 1014 C C . ILE A 1 140 ? 31.186 32.534 16.249 1.00 11.03 134 ILE A C 1
ATOM 1015 O O . ILE A 1 140 ? 31.750 31.657 15.571 1.00 10.19 134 ILE A O 1
ATOM 1020 N N . TYR A 1 141 ? 31.236 33.814 15.961 1.00 11.98 135 TYR A N 1
ATOM 1021 C CA . TYR A 1 141 ? 31.911 34.347 14.748 1.00 12.57 135 TYR A CA 1
ATOM 1022 C C . TYR A 1 141 ? 32.883 35.410 15.242 1.00 14.69 135 TYR A C 1
ATOM 1023 O O . TYR A 1 141 ? 32.417 36.327 15.905 1.00 13.85 135 TYR A O 1
ATOM 1032 N N A ASN A 1 142 ? 34.166 35.161 14.972 0.50 15.93 136 ASN A N 1
ATOM 1033 N N B ASN A 1 142 ? 34.180 35.349 14.954 0.50 16.67 136 ASN A N 1
ATOM 1034 C CA A ASN A 1 142 ? 35.313 36.034 15.319 0.50 17.53 136 ASN A CA 1
ATOM 1035 C CA B ASN A 1 142 ? 35.146 36.396 15.409 0.50 18.57 136 ASN A CA 1
ATOM 1036 C C A ASN A 1 142 ? 35.145 36.362 16.820 0.50 18.83 136 ASN A C 1
ATOM 1037 C C B ASN A 1 142 ? 35.163 36.437 16.945 0.50 19.38 136 ASN A C 1
ATOM 1038 O O A ASN A 1 142 ? 34.974 37.543 17.168 0.50 22.18 136 ASN A O 1
ATOM 1039 O O B ASN A 1 142 ? 35.225 37.544 17.488 0.50 22.49 136 ASN A O 1
ATOM 1048 N N . GLU A 1 143 ? 35.060 35.293 17.626 1.00 20.21 137 GLU A N 1
ATOM 1049 C CA . GLU A 1 143 ? 34.951 35.237 19.121 1.00 20.79 137 GLU A CA 1
ATOM 1050 C C . GLU A 1 143 ? 33.819 36.139 19.652 1.00 20.91 137 GLU A C 1
ATOM 1051 O O . GLU A 1 143 ? 33.933 36.654 20.772 1.00 22.15 137 GLU A O 1
ATOM 1057 N N . THR A 1 144 ? 32.757 36.325 18.877 1.00 19.58 138 THR A N 1
ATOM 1058 C CA . THR A 1 144 ? 31.514 37.020 19.286 1.00 19.76 138 THR A CA 1
ATOM 1059 C C . THR A 1 144 ? 30.370 36.003 19.268 1.00 18.43 138 THR A C 1
ATOM 1060 O O . THR A 1 144 ? 30.273 35.251 18.273 1.00 16.27 138 THR A O 1
ATOM 1064 N N . ILE A 1 145 ? 29.513 36.010 20.279 1.00 17.29 139 ILE A N 1
ATOM 1065 C CA . ILE A 1 145 ? 28.310 35.132 20.314 1.00 19.12 139 ILE A CA 1
ATOM 1066 C C . ILE A 1 145 ? 27.086 35.940 19.956 1.00 18.71 139 ILE A C 1
ATOM 1067 O O . ILE A 1 145 ? 26.854 36.957 20.622 1.00 18.70 139 ILE A O 1
ATOM 1072 N N . THR A 1 146 ? 26.278 35.426 19.023 1.00 15.82 140 THR A N 1
ATOM 1073 C CA . THR A 1 146 ? 25.036 36.078 18.596 1.00 16.07 140 THR A CA 1
ATOM 1074 C C . THR A 1 146 ? 23.922 35.045 18.504 1.00 14.16 140 THR A C 1
ATOM 1075 O O . THR A 1 146 ? 24.152 33.826 18.305 1.00 12.89 140 THR A O 1
ATOM 1079 N N . ASP A 1 147 ? 22.726 35.560 18.649 1.00 13.22 141 ASP A N 1
ATOM 1080 C CA . ASP A 1 147 ? 21.460 34.818 18.620 1.00 12.76 141 ASP A CA 1
ATOM 1081 C C . ASP A 1 147 ? 21.003 34.775 17.161 1.00 13.28 141 ASP A C 1
ATOM 1082 O O . ASP A 1 147 ? 20.785 35.874 16.583 1.00 15.75 141 ASP A O 1
ATOM 1087 N N . LEU A 1 148 ? 20.909 33.595 16.549 1.00 11.50 142 LEU A N 1
ATOM 1088 C CA . LEU A 1 148 ? 20.495 33.524 15.122 1.00 11.78 142 LEU A CA 1
ATOM 1089 C C . LEU A 1 148 ? 18.967 33.632 14.990 1.00 12.72 142 LEU A C 1
ATOM 1090 O O . LEU A 1 148 ? 18.501 33.801 13.844 1.00 12.69 142 LEU A O 1
ATOM 1095 N N . LEU A 1 149 ? 18.193 33.515 16.079 1.00 12.22 143 LEU A N 1
ATOM 1096 C CA . LEU A 1 149 ? 16.717 33.404 15.969 1.00 14.92 143 LEU A CA 1
ATOM 1097 C C . LEU A 1 149 ? 16.047 34.776 16.100 1.00 16.53 143 LEU A C 1
ATOM 1098 O O . LEU A 1 149 ? 14.940 34.884 15.612 1.00 19.82 143 LEU A O 1
ATOM 1103 N N . CYS A 1 150 ? 16.649 35.737 16.799 1.00 18.62 144 CYS A N 1
ATOM 1104 C CA . CYS A 1 150 ? 15.900 36.899 17.347 1.00 21.63 144 CYS A CA 1
ATOM 1105 C C . CYS A 1 150 ? 15.656 37.930 16.239 1.00 24.73 144 CYS A C 1
ATOM 1106 O O . CYS A 1 150 ? 14.914 38.879 16.490 1.00 27.14 144 CYS A O 1
ATOM 1109 N N . GLY A 1 151 ? 16.229 37.745 15.054 1.00 25.10 145 GLY A N 1
ATOM 1110 C CA . GLY A 1 151 ? 16.094 38.697 13.934 1.00 31.49 145 GLY A CA 1
ATOM 1111 C C . GLY A 1 151 ? 17.072 39.849 14.085 1.00 31.13 145 GLY A C 1
ATOM 1112 O O . GLY A 1 151 ? 17.405 40.212 15.236 1.00 30.08 145 GLY A O 1
ATOM 1113 N N . THR A 1 152 ? 17.523 40.394 12.957 1.00 33.46 146 THR A N 1
ATOM 1114 C CA . THR A 1 152 ? 18.773 41.194 12.828 1.00 33.52 146 THR A CA 1
ATOM 1115 C C . THR A 1 152 ? 18.760 42.429 13.751 1.00 37.60 146 THR A C 1
ATOM 1116 O O . THR A 1 152 ? 19.833 42.775 14.311 1.00 35.29 146 THR A O 1
ATOM 1120 N N . GLN A 1 153 ? 17.617 43.103 13.900 1.00 39.44 147 GLN A N 1
ATOM 1121 C CA . GLN A 1 153 ? 17.568 44.405 14.621 1.00 44.10 147 GLN A CA 1
ATOM 1122 C C . GLN A 1 153 ? 17.857 44.182 16.124 1.00 42.71 147 GLN A C 1
ATOM 1123 O O . GLN A 1 153 ? 18.318 45.145 16.751 1.00 39.52 147 GLN A O 1
ATOM 1129 N N . LYS A 1 154 ? 17.624 42.972 16.672 1.00 36.87 148 LYS A N 1
ATOM 1130 C CA . LYS A 1 154 ? 17.834 42.605 18.112 1.00 36.28 148 LYS A CA 1
ATOM 1131 C C . LYS A 1 154 ? 19.190 41.901 18.313 1.00 31.96 148 LYS A C 1
ATOM 1132 O O . LYS A 1 154 ? 19.569 41.645 19.476 1.00 24.98 148 LYS A O 1
ATOM 1138 N N . MET A 1 155 ? 19.903 41.571 17.237 1.00 30.28 149 MET A N 1
ATOM 1139 C CA . MET A 1 155 ? 21.238 40.929 17.333 1.00 29.14 149 MET A CA 1
ATOM 1140 C C . MET A 1 155 ? 22.241 41.894 17.955 1.00 30.19 149 MET A C 1
ATOM 1141 O O . MET A 1 155 ? 22.237 43.102 17.604 1.00 28.77 149 MET A O 1
ATOM 1146 N N . LYS A 1 156 ? 23.095 41.347 18.814 1.00 25.88 150 LYS A N 1
ATOM 1147 C CA . LYS A 1 156 ? 24.172 42.068 19.536 1.00 25.21 150 LYS A CA 1
ATOM 1148 C C . LYS A 1 156 ? 25.091 41.011 20.139 1.00 21.45 150 LYS A C 1
ATOM 1149 O O . LYS A 1 156 ? 24.668 39.864 20.276 1.00 17.52 150 LYS A O 1
ATOM 1155 N N . PRO A 1 157 ? 26.358 41.357 20.476 1.00 21.49 151 PRO A N 1
ATOM 1156 C CA . PRO A 1 157 ? 27.267 40.423 21.139 1.00 20.87 151 PRO A CA 1
ATOM 1157 C C . PRO A 1 157 ? 26.619 40.012 22.467 1.00 21.08 151 PRO A C 1
ATOM 1158 O O . PRO A 1 157 ? 26.082 40.858 23.135 1.00 20.87 151 PRO A O 1
ATOM 1162 N N . LEU A 1 158 ? 26.574 38.711 22.750 1.00 16.70 152 LEU A N 1
ATOM 1163 C CA . LEU A 1 158 ? 25.977 38.151 23.985 1.00 16.69 152 LEU A CA 1
ATOM 1164 C C . LEU A 1 158 ? 27.100 37.759 24.928 1.00 16.95 152 LEU A C 1
ATOM 1165 O O . LEU A 1 158 ? 28.234 37.570 24.469 1.00 14.28 152 LEU A O 1
ATOM 1170 N N . ILE A 1 159 ? 26.769 37.723 26.218 1.00 17.54 153 ILE A N 1
ATOM 1171 C CA . ILE A 1 159 ? 27.729 37.525 27.334 1.00 18.53 153 ILE A CA 1
ATOM 1172 C C . ILE A 1 159 ? 27.560 36.109 27.873 1.00 15.86 153 ILE A C 1
ATOM 1173 O O . ILE A 1 159 ? 26.426 35.757 28.143 1.00 16.51 153 ILE A O 1
ATOM 1178 N N . ILE A 1 160 ? 28.657 35.399 28.134 1.00 15.86 154 ILE A N 1
ATOM 1179 C CA . ILE A 1 160 ? 28.605 34.089 28.836 1.00 14.57 154 ILE A CA 1
ATOM 1180 C C . ILE A 1 160 ? 28.620 34.405 30.334 1.00 15.98 154 ILE A C 1
ATOM 1181 O O . ILE A 1 160 ? 29.501 35.165 30.750 1.00 15.48 154 ILE A O 1
ATOM 1186 N N . ARG A 1 161 ? 27.671 33.870 31.081 1.00 14.82 155 ARG A N 1
ATOM 1187 C CA . ARG A 1 161 ? 27.651 34.008 32.553 1.00 16.70 155 ARG A CA 1
ATOM 1188 C C . ARG A 1 161 ? 27.675 32.624 33.195 1.00 17.45 155 ARG A C 1
ATOM 1189 O O . ARG A 1 161 ? 27.359 31.620 32.546 1.00 15.30 155 ARG A O 1
ATOM 1197 N N . GLU A 1 162 ? 28.028 32.610 34.476 1.00 17.73 156 GLU A N 1
ATOM 1198 C CA . GLU A 1 162 ? 28.068 31.401 35.307 1.00 18.85 156 GLU A CA 1
ATOM 1199 C C . GLU A 1 162 ? 27.042 31.558 36.424 1.00 18.60 156 GLU A C 1
ATOM 1200 O O . GLU A 1 162 ? 27.189 32.526 37.215 1.00 15.24 156 GLU A O 1
ATOM 1206 N N . ASP A 1 163 ? 26.099 30.629 36.530 1.00 17.66 157 ASP A N 1
ATOM 1207 C CA . ASP A 1 163 ? 24.919 30.806 37.410 1.00 17.79 157 ASP A CA 1
ATOM 1208 C C . ASP A 1 163 ? 25.273 30.348 38.830 1.00 18.11 157 ASP A C 1
ATOM 1209 O O . ASP A 1 163 ? 26.443 30.035 39.106 1.00 15.73 157 ASP A O 1
ATOM 1214 N N . VAL A 1 164 ? 24.264 30.267 39.684 1.00 21.76 158 VAL A N 1
ATOM 1215 C CA . VAL A 1 164 ? 24.421 29.939 41.128 1.00 26.59 158 VAL A CA 1
ATOM 1216 C C . VAL A 1 164 ? 25.021 28.532 41.291 1.00 28.19 158 VAL A C 1
ATOM 1217 O O . VAL A 1 164 ? 25.712 28.332 42.296 1.00 24.81 158 VAL A O 1
ATOM 1221 N N . ASN A 1 165 ? 24.809 27.613 40.327 1.00 28.53 159 ASN A N 1
ATOM 1222 C CA . ASN A 1 165 ? 25.332 26.217 40.410 1.00 29.38 159 ASN A CA 1
ATOM 1223 C C . ASN A 1 165 ? 26.614 26.047 39.597 1.00 29.96 159 ASN A C 1
ATOM 1224 O O . ASN A 1 165 ? 27.028 24.890 39.408 1.00 31.19 159 ASN A O 1
ATOM 1229 N N . ARG A 1 166 ? 27.217 27.156 39.154 1.00 27.09 160 ARG A N 1
ATOM 1230 C CA . ARG A 1 166 ? 28.443 27.223 38.326 1.00 31.62 160 ARG A CA 1
ATOM 1231 C C . ARG A 1 166 ? 28.193 26.693 36.900 1.00 28.66 160 ARG A C 1
ATOM 1232 O O . ARG A 1 166 ? 29.191 26.575 36.187 1.00 31.66 160 ARG A O 1
ATOM 1240 N N . ASN A 1 167 ? 26.938 26.484 36.478 1.00 25.82 161 ASN A N 1
ATOM 1241 C CA . ASN A 1 167 ? 26.557 26.197 35.064 1.00 27.81 161 ASN A CA 1
ATOM 1242 C C . ASN A 1 167 ? 26.801 27.463 34.210 1.00 26.74 161 ASN A C 1
ATOM 1243 O O . ASN A 1 167 ? 26.255 28.530 34.590 1.00 20.08 161 ASN A O 1
ATOM 1248 N N . VAL A 1 168 ? 27.440 27.336 33.036 1.00 22.72 162 VAL A N 1
ATOM 1249 C CA . VAL A 1 168 ? 27.616 28.467 32.079 1.00 22.45 162 VAL A CA 1
ATOM 1250 C C . VAL A 1 168 ? 26.392 28.565 31.171 1.00 20.90 162 VAL A C 1
ATOM 1251 O O . VAL A 1 168 ? 25.808 27.528 30.797 1.00 19.52 162 VAL A O 1
ATOM 1255 N N . TYR A 1 169 ? 25.986 29.789 30.846 1.00 17.00 163 TYR A N 1
ATOM 1256 C CA . TYR A 1 169 ? 24.825 30.048 29.956 1.00 17.70 163 TYR A CA 1
ATOM 1257 C C . TYR A 1 169 ? 25.109 31.314 29.148 1.00 16.95 163 TYR A C 1
ATOM 1258 O O . TYR A 1 169 ? 25.947 32.156 29.606 1.00 16.73 163 TYR A O 1
ATOM 1267 N N . VAL A 1 170 ? 24.453 31.464 27.988 1.00 16.66 164 VAL A N 1
ATOM 1268 C CA . VAL A 1 170 ? 24.530 32.717 27.185 1.00 16.13 164 VAL A CA 1
ATOM 1269 C C . VAL A 1 170 ? 23.378 33.613 27.613 1.00 16.33 164 VAL A C 1
ATOM 1270 O O . VAL A 1 170 ? 22.237 33.243 27.360 1.00 15.49 164 VAL A O 1
ATOM 1274 N N . ALA A 1 171 ? 23.675 34.754 28.249 1.00 16.20 165 ALA A N 1
ATOM 1275 C CA . ALA A 1 171 ? 22.678 35.726 28.737 1.00 18.21 165 ALA A CA 1
ATOM 1276 C C . ALA A 1 171 ? 21.865 36.258 27.552 1.00 17.44 165 ALA A C 1
ATOM 1277 O O . ALA A 1 171 ? 22.494 36.675 26.550 1.00 19.01 165 ALA A O 1
ATOM 1279 N N . ASP A 1 172 ? 20.541 36.273 27.701 1.00 19.04 166 ASP A N 1
ATOM 1280 C CA . ASP A 1 172 ? 19.549 36.868 26.770 1.00 21.21 166 ASP A CA 1
ATOM 1281 C C . ASP A 1 172 ? 19.498 36.117 25.429 1.00 18.89 166 ASP A C 1
ATOM 1282 O O . ASP A 1 172 ? 18.970 36.697 24.484 1.00 22.43 166 ASP A O 1
ATOM 1287 N N . LEU A 1 173 ? 20.016 34.899 25.339 1.00 17.32 167 LEU A N 1
ATOM 1288 C CA . LEU A 1 173 ? 19.794 34.013 24.167 1.00 16.18 167 LEU A CA 1
ATOM 1289 C C . LEU A 1 173 ? 18.334 33.586 24.197 1.00 16.60 167 LEU A C 1
ATOM 1290 O O . LEU A 1 173 ? 17.914 32.973 25.187 1.00 18.59 167 LEU A O 1
ATOM 1295 N N . THR A 1 174 ? 17.593 33.862 23.131 1.00 16.55 168 THR A N 1
ATOM 1296 C CA . THR A 1 174 ? 16.159 33.507 23.058 1.00 18.66 168 THR A CA 1
ATOM 1297 C C . THR A 1 174 ? 15.971 31.993 23.015 1.00 17.54 168 THR A C 1
ATOM 1298 O O . THR A 1 174 ? 16.830 31.241 22.467 1.00 16.19 168 THR A O 1
ATOM 1302 N N . GLU A 1 175 ? 14.854 31.563 23.579 1.00 16.69 169 GLU A N 1
ATOM 1303 C CA . GLU A 1 175 ? 14.446 30.150 23.655 1.00 18.33 169 GLU A CA 1
ATOM 1304 C C . GLU A 1 175 ? 13.028 30.124 23.150 1.00 20.18 169 GLU A C 1
ATOM 1305 O O . GLU A 1 175 ? 12.198 30.778 23.793 1.00 20.78 169 GLU A O 1
ATOM 1311 N N . GLU A 1 176 ? 12.797 29.511 21.998 1.00 16.98 170 GLU A N 1
ATOM 1312 C CA . GLU A 1 176 ? 11.483 29.536 21.338 1.00 16.38 170 GLU A CA 1
ATOM 1313 C C . GLU A 1 176 ? 10.765 28.208 21.586 1.00 16.03 170 GLU A C 1
ATOM 1314 O O . GLU A 1 176 ? 11.221 27.136 21.101 1.00 13.20 170 GLU A O 1
ATOM 1320 N N . VAL A 1 177 ? 9.589 28.279 22.219 1.00 16.11 171 VAL A N 1
ATOM 1321 C CA . VAL A 1 177 ? 8.730 27.082 22.395 1.00 16.84 171 VAL A CA 1
ATOM 1322 C C . VAL A 1 177 ? 8.245 26.574 21.030 1.00 17.31 171 VAL A C 1
ATOM 1323 O O . VAL A 1 177 ? 7.779 27.385 20.158 1.00 18.52 171 VAL A O 1
ATOM 1327 N N . VAL A 1 178 ? 8.296 25.268 20.829 1.00 15.00 172 VAL A N 1
ATOM 1328 C CA . VAL A 1 178 ? 7.880 24.665 19.537 1.00 15.51 172 VAL A CA 1
ATOM 1329 C C . VAL A 1 178 ? 6.946 23.510 19.845 1.00 16.28 172 VAL A C 1
ATOM 1330 O O . VAL A 1 178 ? 7.249 22.741 20.765 1.00 15.55 172 VAL A O 1
ATOM 1334 N N . TYR A 1 179 ? 5.864 23.392 19.078 1.00 18.77 173 TYR A N 1
ATOM 1335 C CA . TYR A 1 179 ? 4.801 22.372 19.287 1.00 19.93 173 TYR A CA 1
ATOM 1336 C C . TYR A 1 179 ? 4.755 21.382 18.124 1.00 20.00 173 TYR A C 1
ATOM 1337 O O . TYR A 1 179 ? 4.084 20.365 18.255 1.00 20.14 173 TYR A O 1
ATOM 1346 N N . THR A 1 180 ? 5.474 21.621 17.032 1.00 17.77 174 THR A N 1
ATOM 1347 C CA . THR A 1 180 ? 5.522 20.722 15.855 1.00 18.51 174 THR A CA 1
ATOM 1348 C C . THR A 1 180 ? 6.947 20.700 15.311 1.00 17.74 174 THR A C 1
ATOM 1349 O O . THR A 1 180 ? 7.652 21.705 15.508 1.00 16.14 174 THR A O 1
ATOM 1353 N N . SER A 1 181 ? 7.288 19.652 14.576 1.00 18.19 175 SER A N 1
ATOM 1354 C CA . SER A 1 181 ? 8.545 19.592 13.797 1.00 19.60 175 SER A CA 1
ATOM 1355 C C . SER A 1 181 ? 8.608 20.790 12.851 1.00 19.98 175 SER A C 1
ATOM 1356 O O . SER A 1 181 ? 9.683 21.399 12.737 1.00 17.92 175 SER A O 1
ATOM 1359 N N . GLU A 1 182 ? 7.490 21.123 12.196 1.00 19.94 176 GLU A N 1
ATOM 1360 C CA . GLU A 1 182 ? 7.452 22.223 11.198 1.00 22.29 176 GLU A CA 1
ATOM 1361 C C . GLU A 1 182 ? 7.889 23.536 11.873 1.00 19.79 176 GLU A C 1
ATOM 1362 O O . GLU A 1 182 ? 8.661 24.310 11.248 1.00 18.82 176 GLU A O 1
ATOM 1368 N N . MET A 1 183 ? 7.457 23.801 13.106 1.00 17.79 177 MET A N 1
ATOM 1369 C CA . MET A 1 183 ? 7.764 25.087 13.770 1.00 19.49 177 MET A CA 1
ATOM 1370 C C . MET A 1 183 ? 9.278 25.137 14.046 1.00 17.79 177 MET A C 1
ATOM 1371 O O . MET A 1 183 ? 9.907 26.201 13.856 1.00 15.86 177 MET A O 1
ATOM 1376 N N . ALA A 1 184 ? 9.840 24.025 14.535 1.00 15.90 178 ALA A N 1
ATOM 1377 C CA . ALA A 1 184 ? 11.283 23.927 14.845 1.00 14.21 178 ALA A CA 1
ATOM 1378 C C . ALA A 1 184 ? 12.088 24.169 13.564 1.00 13.52 178 ALA A C 1
ATOM 1379 O O . ALA A 1 184 ? 13.083 24.919 13.646 1.00 12.25 178 ALA A O 1
ATOM 1381 N N . LEU A 1 185 ? 11.724 23.511 12.461 1.00 13.84 179 LEU A N 1
ATOM 1382 C CA . LEU A 1 185 ? 12.430 23.632 11.153 1.00 14.34 179 LEU A CA 1
ATOM 1383 C C . LEU A 1 185 ? 12.340 25.061 10.627 1.00 14.60 179 LEU A C 1
ATOM 1384 O O . LEU A 1 185 ? 13.348 25.559 10.089 1.00 13.62 179 LEU A O 1
ATOM 1389 N N . LYS A 1 186 ? 11.214 25.756 10.824 1.00 14.21 180 LYS A N 1
ATOM 1390 C CA . LYS A 1 186 ? 11.126 27.181 10.400 1.00 15.00 180 LYS A CA 1
ATOM 1391 C C . LYS A 1 186 ? 12.097 28.038 11.198 1.00 12.28 180 LYS A C 1
ATOM 1392 O O . LYS A 1 186 ? 12.677 28.961 10.606 1.00 12.61 180 LYS A O 1
ATOM 1398 N N . TRP A 1 187 ? 12.293 27.773 12.491 1.00 12.64 181 TRP A N 1
ATOM 1399 C CA . TRP A 1 187 ? 13.299 28.534 13.283 1.00 12.61 181 TRP A CA 1
ATOM 1400 C C . TRP A 1 187 ? 14.701 28.260 12.727 1.00 12.27 181 TRP A C 1
ATOM 1401 O O . TRP A 1 187 ? 15.506 29.173 12.676 1.00 11.94 181 TRP A O 1
ATOM 1412 N N . ILE A 1 188 ? 15.023 27.019 12.420 1.00 12.70 182 ILE A N 1
ATOM 1413 C CA . ILE A 1 188 ? 16.363 26.681 11.853 1.00 13.50 182 ILE A CA 1
ATOM 1414 C C . ILE A 1 188 ? 16.545 27.479 10.552 1.00 12.99 182 ILE A C 1
ATOM 1415 O O . ILE A 1 188 ? 17.600 28.137 10.369 1.00 12.02 182 ILE A O 1
ATOM 1420 N N . THR A 1 189 ? 15.517 27.541 9.700 1.00 12.31 183 THR A N 1
ATOM 1421 C CA . THR A 1 189 ? 15.598 28.257 8.410 1.00 12.30 183 THR A CA 1
ATOM 1422 C C . THR A 1 189 ? 15.880 29.729 8.681 1.00 12.21 183 THR A C 1
ATOM 1423 O O . THR A 1 189 ? 16.760 30.324 8.010 1.00 11.48 183 THR A O 1
ATOM 1427 N N . LYS A 1 190 ? 15.151 30.312 9.627 1.00 12.41 184 LYS A N 1
ATOM 1428 C CA . LYS A 1 190 ? 15.326 31.732 9.970 1.00 13.11 184 LYS A CA 1
ATOM 1429 C C . LYS A 1 190 ? 16.762 31.954 10.434 1.00 12.99 184 LYS A C 1
ATOM 1430 O O . LYS A 1 190 ? 17.385 32.954 9.989 1.00 14.44 184 LYS A O 1
ATOM 1436 N N . GLY A 1 191 ? 17.279 31.078 11.284 1.00 13.02 185 GLY A N 1
ATOM 1437 C CA . GLY A 1 191 ? 18.650 31.243 11.801 1.00 13.07 185 GLY A CA 1
ATOM 1438 C C . GLY A 1 191 ? 19.696 31.104 10.715 1.00 13.79 185 GLY A C 1
ATOM 1439 O O . GLY A 1 191 ? 20.697 31.874 10.735 1.00 12.84 185 GLY A O 1
ATOM 1440 N N . GLU A 1 192 ? 19.480 30.170 9.779 1.00 14.15 186 GLU A N 1
ATOM 1441 C CA . GLU A 1 192 ? 20.423 29.903 8.660 1.00 14.14 186 GLU A CA 1
ATOM 1442 C C . GLU A 1 192 ? 20.596 31.164 7.812 1.00 16.39 186 GLU A C 1
ATOM 1443 O O . GLU A 1 192 ? 21.716 31.378 7.309 1.00 15.59 186 GLU A O 1
ATOM 1449 N N . LYS A 1 193 ? 19.575 32.015 7.714 1.00 17.78 187 LYS A N 1
ATOM 1450 C CA . LYS A 1 193 ? 19.616 33.261 6.905 1.00 21.14 187 LYS A CA 1
ATOM 1451 C C . LYS A 1 193 ? 20.679 34.213 7.450 1.00 18.63 187 LYS A C 1
ATOM 1452 O O . LYS A 1 193 ? 21.267 34.931 6.663 1.00 18.04 187 LYS A O 1
ATOM 1458 N N . SER A 1 194 ? 20.909 34.229 8.758 1.00 15.34 188 SER A N 1
ATOM 1459 C CA . SER A 1 194 ? 21.851 35.142 9.441 1.00 14.86 188 SER A CA 1
ATOM 1460 C C . SER A 1 194 ? 23.221 34.492 9.678 1.00 12.47 188 SER A C 1
ATOM 1461 O O . SER A 1 194 ? 24.178 35.208 10.028 1.00 11.46 188 SER A O 1
ATOM 1464 N N . ARG A 1 195 ? 23.305 33.179 9.531 1.00 10.38 189 ARG A N 1
ATOM 1465 C CA . ARG A 1 195 ? 24.578 32.433 9.743 1.00 9.88 189 ARG A CA 1
ATOM 1466 C C . ARG A 1 195 ? 25.646 32.925 8.749 1.00 9.52 189 ARG A C 1
ATOM 1467 O O . ARG A 1 195 ? 25.346 33.133 7.574 1.00 9.80 189 ARG A O 1
ATOM 1475 N N . HIS A 1 196 ? 26.893 33.014 9.210 1.00 9.20 190 HIS A N 1
ATOM 1476 C CA . HIS A 1 196 ? 28.044 33.461 8.395 1.00 10.05 190 HIS A CA 1
ATOM 1477 C C . HIS A 1 196 ? 28.530 32.286 7.544 1.00 10.47 190 HIS A C 1
ATOM 1478 O O . HIS A 1 196 ? 29.127 31.347 8.111 1.00 10.36 190 HIS A O 1
ATOM 1485 N N . TYR A 1 197 ? 28.379 32.426 6.230 1.00 10.12 191 TYR A N 1
ATOM 1486 C CA . TYR A 1 197 ? 29.010 31.526 5.242 1.00 11.16 191 TYR A CA 1
ATOM 1487 C C . TYR A 1 197 ? 29.935 32.329 4.344 1.00 11.96 191 TYR A C 1
ATOM 1488 O O . TYR A 1 197 ? 29.719 33.555 4.207 1.00 11.96 191 TYR A O 1
ATOM 1497 N N . GLY A 1 198 ? 30.883 31.660 3.667 1.00 10.70 192 GLY A N 1
ATOM 1498 C CA . GLY A 1 198 ? 31.764 32.362 2.736 1.00 10.69 192 GLY A CA 1
ATOM 1499 C C . GLY A 1 198 ? 32.312 31.425 1.692 1.00 9.60 192 GLY A C 1
ATOM 1500 O O . GLY A 1 198 ? 32.562 30.270 2.001 1.00 9.69 192 GLY A O 1
ATOM 1501 N N . GLU A 1 199 ? 32.632 31.992 0.537 1.00 9.90 193 GLU A N 1
ATOM 1502 C CA . GLU A 1 199 ? 33.204 31.228 -0.588 1.00 9.91 193 GLU A CA 1
ATOM 1503 C C . GLU A 1 199 ? 34.734 31.200 -0.486 1.00 9.89 193 GLU A C 1
ATOM 1504 O O . GLU A 1 199 ? 35.353 32.266 -0.481 1.00 10.42 193 GLU A O 1
ATOM 1510 N N . THR A 1 200 ? 35.329 30.019 -0.541 1.00 9.60 194 THR A N 1
ATOM 1511 C CA . THR A 1 200 ? 36.790 29.804 -0.718 1.00 10.63 194 THR A CA 1
ATOM 1512 C C . THR A 1 200 ? 36.989 28.773 -1.808 1.00 10.43 194 THR A C 1
ATOM 1513 O O . THR A 1 200 ? 35.980 28.165 -2.238 1.00 9.53 194 THR A O 1
ATOM 1517 N N . LYS A 1 201 ? 38.236 28.572 -2.234 1.00 11.74 195 LYS A N 1
ATOM 1518 C CA . LYS A 1 201 ? 38.522 27.561 -3.265 1.00 13.73 195 LYS A CA 1
ATOM 1519 C C . LYS A 1 201 ? 38.226 26.165 -2.699 1.00 13.92 195 LYS A C 1
ATOM 1520 O O . LYS A 1 201 ? 38.003 25.240 -3.518 1.00 13.95 195 LYS A O 1
ATOM 1526 N N . MET A 1 202 ? 38.205 26.005 -1.379 1.00 11.86 196 MET A N 1
ATOM 1527 C CA . MET A 1 202 ? 38.001 24.670 -0.736 1.00 12.04 196 MET A CA 1
ATOM 1528 C C . MET A 1 202 ? 36.499 24.391 -0.570 1.00 11.44 196 MET A C 1
ATOM 1529 O O . MET A 1 202 ? 36.061 23.219 -0.767 1.00 11.26 196 MET A O 1
ATOM 1534 N N . ASN A 1 203 ? 35.686 25.430 -0.365 1.00 10.93 197 ASN A N 1
ATOM 1535 C CA . ASN A 1 203 ? 34.229 25.267 -0.124 1.00 10.70 197 ASN A CA 1
ATOM 1536 C C . ASN A 1 203 ? 33.499 26.510 -0.614 1.00 10.82 197 ASN A C 1
ATOM 1537 O O . ASN A 1 203 ? 33.732 27.589 -0.092 1.00 10.19 197 ASN A O 1
ATOM 1542 N N . GLN A 1 204 ? 32.614 26.359 -1.585 1.00 12.31 198 GLN A N 1
ATOM 1543 C CA . GLN A 1 204 ? 31.857 27.536 -2.047 1.00 14.27 198 GLN A CA 1
ATOM 1544 C C . GLN A 1 204 ? 30.868 28.016 -0.975 1.00 13.33 198 GLN A C 1
ATOM 1545 O O . GLN A 1 204 ? 30.423 29.164 -1.091 1.00 13.09 198 GLN A O 1
ATOM 1551 N N . ARG A 1 205 ? 30.610 27.238 0.070 1.00 13.04 199 ARG A N 1
ATOM 1552 C CA . ARG A 1 205 ? 29.739 27.641 1.197 1.00 12.77 199 ARG A CA 1
ATOM 1553 C C . ARG A 1 205 ? 30.345 27.114 2.506 1.00 11.66 199 ARG A C 1
ATOM 1554 O O . ARG A 1 205 ? 29.716 26.255 3.218 1.00 11.32 199 ARG A O 1
ATOM 1562 N N . SER A 1 206 ? 31.529 27.640 2.796 1.00 9.07 200 SER A N 1
ATOM 1563 C CA . SER A 1 206 ? 32.286 27.379 4.032 1.00 8.25 200 SER A CA 1
ATOM 1564 C C . SER A 1 206 ? 31.502 28.034 5.185 1.00 8.04 200 SER A C 1
ATOM 1565 O O . SER A 1 206 ? 31.159 29.259 5.091 1.00 7.45 200 SER A O 1
ATOM 1568 N N . SER A 1 207 ? 31.341 27.295 6.270 1.00 7.57 201 SER A N 1
ATOM 1569 C CA . SER A 1 207 ? 30.862 27.814 7.582 1.00 7.34 201 SER A CA 1
ATOM 1570 C C . SER A 1 207 ? 31.939 28.671 8.241 1.00 7.93 201 SER A C 1
ATOM 1571 O O . SER A 1 207 ? 32.982 28.129 8.640 1.00 8.68 201 SER A O 1
ATOM 1574 N N . ARG A 1 208 ? 31.752 29.995 8.336 1.00 7.90 202 ARG A N 1
ATOM 1575 C CA . ARG A 1 208 ? 32.810 30.902 8.822 1.00 8.16 202 ARG A CA 1
ATOM 1576 C C . ARG A 1 208 ? 32.701 31.104 10.328 1.00 7.90 202 ARG A C 1
ATOM 1577 O O . ARG A 1 208 ? 33.463 31.902 10.902 1.00 9.12 202 ARG A O 1
ATOM 1585 N N . SER A 1 209 ? 31.851 30.342 10.989 1.00 8.77 203 SER A N 1
ATOM 1586 C CA . SER A 1 209 ? 31.572 30.438 12.438 1.00 8.93 203 SER A CA 1
ATOM 1587 C C . SER A 1 209 ? 31.301 29.030 12.952 1.00 8.96 203 SER A C 1
ATOM 1588 O O . SER A 1 209 ? 31.050 28.103 12.128 1.00 9.23 203 SER A O 1
ATOM 1591 N N . HIS A 1 210 ? 31.353 28.880 14.263 1.00 9.44 204 HIS A N 1
ATOM 1592 C CA . HIS A 1 210 ? 30.804 27.693 14.982 1.00 9.31 204 HIS A CA 1
ATOM 1593 C C . HIS A 1 210 ? 29.328 27.957 15.224 1.00 10.10 204 HIS A C 1
ATOM 1594 O O . HIS A 1 210 ? 29.005 29.108 15.651 1.00 10.32 204 HIS A O 1
ATOM 1601 N N . THR A 1 211 ? 28.485 26.955 15.012 1.00 9.71 205 THR A N 1
ATOM 1602 C CA . THR A 1 211 ? 27.037 27.093 15.283 1.00 9.89 205 THR A CA 1
ATOM 1603 C C . THR A 1 211 ? 26.588 26.028 16.263 1.00 9.71 205 THR A C 1
ATOM 1604 O O . THR A 1 211 ? 27.090 24.855 16.230 1.00 9.31 205 THR A O 1
ATOM 1608 N N . ILE A 1 212 ? 25.689 26.437 17.154 1.00 9.53 206 ILE A N 1
ATOM 1609 C CA . ILE A 1 212 ? 25.124 25.525 18.168 1.00 10.23 206 ILE A CA 1
ATOM 1610 C C . ILE A 1 212 ? 23.607 25.633 18.079 1.00 9.94 206 ILE A C 1
ATOM 1611 O O . ILE A 1 212 ? 23.080 26.710 18.400 1.00 8.96 206 ILE A O 1
ATOM 1616 N N . PHE A 1 213 ? 22.975 24.559 17.648 1.00 9.92 207 PHE A N 1
ATOM 1617 C CA . PHE A 1 213 ? 21.506 24.379 17.698 1.00 12.16 207 PHE A CA 1
ATOM 1618 C C . PHE A 1 213 ? 21.178 23.654 19.005 1.00 11.67 207 PHE A C 1
ATOM 1619 O O . PHE A 1 213 ? 21.706 22.548 19.238 1.00 12.04 207 PHE A O 1
ATOM 1627 N N . ARG A 1 214 ? 20.344 24.255 19.841 1.00 12.00 208 ARG A N 1
ATOM 1628 C CA . ARG A 1 214 ? 19.988 23.620 21.128 1.00 12.64 208 ARG A CA 1
ATOM 1629 C C . ARG A 1 214 ? 18.490 23.345 21.202 1.00 13.14 208 ARG A C 1
ATOM 1630 O O . ARG A 1 214 ? 17.683 24.250 20.887 1.00 13.38 208 ARG A O 1
ATOM 1638 N N . MET A 1 215 ? 18.119 22.152 21.661 1.00 12.97 209 MET A N 1
ATOM 1639 C CA . MET A 1 215 ? 16.755 21.932 22.178 1.00 13.99 209 MET A CA 1
ATOM 1640 C C . MET A 1 215 ? 16.836 21.701 23.691 1.00 13.48 209 MET A C 1
ATOM 1641 O O . MET A 1 215 ? 17.656 20.883 24.142 1.00 13.69 209 MET A O 1
ATOM 1646 N N . ILE A 1 216 ? 16.001 22.403 24.459 1.00 13.71 210 ILE A N 1
ATOM 1647 C CA . ILE A 1 216 ? 15.781 22.078 25.893 1.00 14.26 210 ILE A CA 1
ATOM 1648 C C . ILE A 1 216 ? 14.497 21.273 25.950 1.00 14.88 210 ILE A C 1
ATOM 1649 O O . ILE A 1 216 ? 13.457 21.806 25.467 1.00 13.86 210 ILE A O 1
ATOM 1654 N N . LEU A 1 217 ? 14.613 20.027 26.404 1.00 15.03 211 LEU A N 1
ATOM 1655 C CA . LEU A 1 217 ? 13.468 19.091 26.529 1.00 18.05 211 LEU A CA 1
ATOM 1656 C C . LEU A 1 217 ? 13.094 19.020 28.005 1.00 18.36 211 LEU A C 1
ATOM 1657 O O . LEU A 1 217 ? 13.979 18.713 28.826 1.00 18.71 211 LEU A O 1
ATOM 1662 N N . GLU A 1 218 ? 11.847 19.345 28.334 1.00 17.78 212 GLU A N 1
ATOM 1663 C CA . GLU A 1 218 ? 11.355 19.234 29.726 1.00 20.66 212 GLU A CA 1
ATOM 1664 C C . GLU A 1 218 ? 10.194 18.238 29.697 1.00 20.57 212 GLU A C 1
ATOM 1665 O O . GLU A 1 218 ? 9.421 18.264 28.721 1.00 18.29 212 GLU A O 1
ATOM 1671 N N . SER A 1 219 ? 10.107 17.319 30.661 1.00 20.51 213 SER A N 1
ATOM 1672 C CA . SER A 1 219 ? 8.875 16.491 30.763 1.00 21.00 213 SER A CA 1
ATOM 1673 C C . SER A 1 219 ? 8.503 16.283 32.231 1.00 22.50 213 SER A C 1
ATOM 1674 O O . SER A 1 219 ? 9.370 16.353 33.089 1.00 19.82 213 SER A O 1
ATOM 1677 N N . ARG A 1 220 ? 7.219 16.035 32.457 1.00 24.90 214 ARG A N 1
ATOM 1678 C CA . ARG A 1 220 ? 6.718 15.605 33.780 1.00 31.38 214 ARG A CA 1
ATOM 1679 C C . ARG A 1 220 ? 5.544 14.651 33.582 1.00 31.31 214 ARG A C 1
ATOM 1680 O O . ARG A 1 220 ? 4.977 14.605 32.468 1.00 25.19 214 ARG A O 1
ATOM 1688 N N . GLU A 1 221 ? 5.246 13.869 34.620 1.00 33.10 215 GLU A N 1
ATOM 1689 C CA . GLU A 1 221 ? 4.075 12.962 34.641 1.00 37.12 215 GLU A CA 1
ATOM 1690 C C . GLU A 1 221 ? 2.812 13.799 34.459 1.00 35.20 215 GLU A C 1
ATOM 1691 O O . GLU A 1 221 ? 2.695 14.800 35.174 1.00 33.75 215 GLU A O 1
ATOM 1697 N N . LYS A 1 222 ? 1.909 13.371 33.568 1.00 41.27 216 LYS A N 1
ATOM 1698 C CA . LYS A 1 222 ? 0.546 13.941 33.361 1.00 47.24 216 LYS A CA 1
ATOM 1699 C C . LYS A 1 222 ? -0.276 13.915 34.660 1.00 52.37 216 LYS A C 1
ATOM 1700 O O . LYS A 1 222 ? -1.320 14.589 34.683 1.00 61.05 216 LYS A O 1
ATOM 1706 N N . GLY A 1 223 ? 0.154 13.156 35.680 1.00 59.73 217 GLY A N 1
ATOM 1707 C CA . GLY A 1 223 ? -0.459 13.111 37.027 1.00 66.37 217 GLY A CA 1
ATOM 1708 C C . GLY A 1 223 ? -0.962 14.469 37.498 1.00 63.97 217 GLY A C 1
ATOM 1709 O O . GLY A 1 223 ? -0.913 14.691 38.726 1.00 68.10 217 GLY A O 1
ATOM 1710 N N . SER A 1 231 ? 8.041 15.697 39.711 1.00 38.09 225 SER A N 1
ATOM 1711 C CA . SER A 1 231 ? 9.264 16.484 39.385 1.00 39.12 225 SER A CA 1
ATOM 1712 C C . SER A 1 231 ? 9.452 16.551 37.860 1.00 35.43 225 SER A C 1
ATOM 1713 O O . SER A 1 231 ? 8.684 15.881 37.127 1.00 34.19 225 SER A O 1
ATOM 1716 N N . VAL A 1 232 ? 10.429 17.332 37.393 1.00 32.90 226 VAL A N 1
ATOM 1717 C CA . VAL A 1 232 ? 10.558 17.692 35.950 1.00 28.22 226 VAL A CA 1
ATOM 1718 C C . VAL A 1 232 ? 11.919 17.193 35.459 1.00 24.35 226 VAL A C 1
ATOM 1719 O O . VAL A 1 232 ? 12.910 17.529 36.089 1.00 24.43 226 VAL A O 1
ATOM 1723 N N . LYS A 1 233 ? 11.940 16.381 34.407 1.00 22.15 227 LYS A N 1
ATOM 1724 C CA . LYS A 1 233 ? 13.203 16.000 33.729 1.00 23.45 227 LYS A CA 1
ATOM 1725 C C . LYS A 1 233 ? 13.552 17.149 32.778 1.00 22.06 227 LYS A C 1
ATOM 1726 O O . LYS A 1 233 ? 12.646 17.608 32.083 1.00 18.73 227 LYS A O 1
ATOM 1732 N N . VAL A 1 234 ? 14.804 17.621 32.795 1.00 20.10 228 VAL A N 1
ATOM 1733 C CA . VAL A 1 234 ? 15.298 18.718 31.921 1.00 19.27 228 VAL A CA 1
ATOM 1734 C C . VAL A 1 234 ? 16.570 18.232 31.198 1.00 19.78 228 VAL A C 1
ATOM 1735 O O . VAL A 1 234 ? 17.529 17.807 31.845 1.00 22.94 228 VAL A O 1
ATOM 1739 N N . SER A 1 235 ? 16.582 18.299 29.882 1.00 17.55 229 SER A N 1
ATOM 1740 C CA . SER A 1 235 ? 17.757 17.905 29.070 1.00 17.39 229 SER A CA 1
ATOM 1741 C C . SER A 1 235 ? 18.131 19.078 28.154 1.00 14.68 229 SER A C 1
ATOM 1742 O O . SER A 1 235 ? 17.194 19.657 27.530 1.00 14.25 229 SER A O 1
ATOM 1745 N N . HIS A 1 236 ? 19.422 19.399 28.059 1.00 12.62 230 HIS A N 1
ATOM 1746 C CA . HIS A 1 236 ? 19.958 20.291 27.012 1.00 12.39 230 HIS A CA 1
ATOM 1747 C C . HIS A 1 236 ? 20.577 19.414 25.926 1.00 11.92 230 HIS A C 1
ATOM 1748 O O . HIS A 1 236 ? 21.508 18.652 26.256 1.00 11.32 230 HIS A O 1
ATOM 1755 N N . LEU A 1 237 ? 20.008 19.456 24.730 1.00 12.49 231 LEU A N 1
ATOM 1756 C CA . LEU A 1 237 ? 20.490 18.728 23.536 1.00 11.79 231 LEU A CA 1
ATOM 1757 C C . LEU A 1 237 ? 21.194 19.740 22.634 1.00 10.69 231 LEU A C 1
ATOM 1758 O O . LEU A 1 237 ? 20.517 20.576 22.056 1.00 11.16 231 LEU A O 1
ATOM 1763 N N . ASN A 1 238 ? 22.524 19.678 22.570 1.00 10.25 232 ASN A N 1
ATOM 1764 C CA . ASN A 1 238 ? 23.338 20.664 21.822 1.00 9.91 232 ASN A CA 1
ATOM 1765 C C . ASN A 1 238 ? 23.879 19.964 20.582 1.00 9.88 232 ASN A C 1
ATOM 1766 O O . ASN A 1 238 ? 24.550 18.961 20.728 1.00 10.83 232 ASN A O 1
ATOM 1771 N N . LEU A 1 239 ? 23.529 20.474 19.409 1.00 9.33 233 LEU A N 1
ATOM 1772 C CA . LEU A 1 239 ? 23.931 19.875 18.117 1.00 9.10 233 LEU A CA 1
ATOM 1773 C C . LEU A 1 239 ? 24.830 20.911 17.440 1.00 9.36 233 LEU A C 1
ATOM 1774 O O . LEU A 1 239 ? 24.394 22.031 17.182 1.00 9.48 233 LEU A O 1
ATOM 1779 N N . VAL A 1 240 ? 26.115 20.600 17.331 1.00 9.12 234 VAL A N 1
ATOM 1780 C CA . VAL A 1 240 ? 27.173 21.610 17.126 1.00 9.41 234 VAL A CA 1
ATOM 1781 C C . VAL A 1 240 ? 27.830 21.319 15.791 1.00 9.61 234 VAL A C 1
ATOM 1782 O O . VAL A 1 240 ? 28.386 20.198 15.603 1.00 10.58 234 VAL A O 1
ATOM 1786 N N . ASP A 1 241 ? 27.855 22.317 14.935 1.00 9.57 235 ASP A N 1
ATOM 1787 C CA . ASP A 1 241 ? 28.567 22.243 13.631 1.00 9.24 235 ASP A CA 1
ATOM 1788 C C . ASP A 1 241 ? 29.759 23.197 13.702 1.00 8.62 235 ASP A C 1
ATOM 1789 O O . ASP A 1 241 ? 29.563 24.445 13.700 1.00 9.16 235 ASP A O 1
ATOM 1794 N N . LEU A 1 242 ? 30.960 22.640 13.875 1.00 8.05 236 LEU A N 1
ATOM 1795 C CA . LEU A 1 242 ? 32.171 23.495 14.064 1.00 8.54 236 LEU A CA 1
ATOM 1796 C C . LEU A 1 242 ? 32.575 24.041 12.714 1.00 7.88 236 LEU A C 1
ATOM 1797 O O . LEU A 1 242 ? 32.257 23.420 11.684 1.00 8.18 236 LEU A O 1
ATOM 1802 N N . ALA A 1 243 ? 33.272 25.173 12.720 1.00 8.76 237 ALA A N 1
ATOM 1803 C CA . ALA A 1 243 ? 34.141 25.609 11.611 1.00 8.19 237 ALA A CA 1
ATOM 1804 C C . ALA A 1 243 ? 35.320 24.635 11.501 1.00 8.39 237 ALA A C 1
ATOM 1805 O O . ALA A 1 243 ? 35.511 23.781 12.417 1.00 8.01 237 ALA A O 1
ATOM 1807 N N . GLY A 1 244 ? 36.015 24.667 10.362 1.00 8.40 238 GLY A N 1
ATOM 1808 C CA . GLY A 1 244 ? 37.022 23.642 10.010 1.00 8.82 238 GLY A CA 1
ATOM 1809 C C . GLY A 1 244 ? 38.382 24.243 9.725 1.00 9.41 238 GLY A C 1
ATOM 1810 O O . GLY A 1 244 ? 38.453 25.390 9.286 1.00 7.54 238 GLY A O 1
ATOM 1811 N N . SER A 1 245 ? 39.450 23.503 10.026 1.00 10.62 239 SER A N 1
ATOM 1812 C CA . SER A 1 245 ? 40.834 23.941 9.745 1.00 11.64 239 SER A CA 1
ATOM 1813 C C . SER A 1 245 ? 40.978 24.257 8.250 1.00 11.23 239 SER A C 1
ATOM 1814 O O . SER A 1 245 ? 40.439 23.513 7.400 1.00 10.40 239 SER A O 1
ATOM 1817 N N . GLU A 1 246 ? 41.752 25.287 7.916 1.00 11.68 240 GLU A N 1
ATOM 1818 C CA . GLU A 1 246 ? 41.971 25.632 6.496 1.00 12.38 240 GLU A CA 1
ATOM 1819 C C . GLU A 1 246 ? 43.298 26.378 6.357 1.00 12.91 240 GLU A C 1
ATOM 1820 O O . GLU A 1 246 ? 43.775 26.924 7.356 1.00 11.34 240 GLU A O 1
ATOM 1826 N N . ARG A 1 247 ? 43.873 26.302 5.169 1.00 13.56 241 ARG A N 1
ATOM 1827 C CA . ARG A 1 247 ? 45.179 26.923 4.853 1.00 15.75 241 ARG A CA 1
ATOM 1828 C C . ARG A 1 247 ? 45.006 27.863 3.669 1.00 13.97 241 ARG A C 1
ATOM 1829 O O . ARG A 1 247 ? 44.363 27.447 2.663 1.00 13.75 241 ARG A O 1
ATOM 1837 N N . ALA A 1 248 ? 45.636 29.027 3.732 1.00 13.18 242 ALA A N 1
ATOM 1838 C CA . ALA A 1 248 ? 45.619 30.041 2.647 1.00 15.97 242 ALA A CA 1
ATOM 1839 C C . ALA A 1 248 ? 46.039 29.444 1.295 1.00 14.59 242 ALA A C 1
ATOM 1840 O O . ALA A 1 248 ? 45.445 29.868 0.280 1.00 14.40 242 ALA A O 1
ATOM 1842 N N . ALA A 1 249 ? 46.999 28.514 1.250 1.00 14.62 243 ALA A N 1
ATOM 1843 C CA . ALA A 1 249 ? 47.502 27.943 -0.026 1.00 16.79 243 ALA A CA 1
ATOM 1844 C C . ALA A 1 249 ? 46.381 27.153 -0.702 1.00 17.46 243 ALA A C 1
ATOM 1845 O O . ALA A 1 249 ? 46.373 27.081 -1.949 1.00 18.88 243 ALA A O 1
ATOM 1847 N N . GLN A 1 250 ? 45.433 26.638 0.085 1.00 15.90 244 GLN A N 1
ATOM 1848 C CA . GLN A 1 250 ? 44.320 25.799 -0.407 1.00 16.61 244 GLN A CA 1
ATOM 1849 C C . GLN A 1 250 ? 43.091 26.675 -0.661 1.00 15.60 244 GLN A C 1
ATOM 1850 O O . GLN A 1 250 ? 42.387 26.386 -1.597 1.00 14.48 244 GLN A O 1
ATOM 1856 N N . THR A 1 251 ? 42.819 27.681 0.175 1.00 12.84 245 THR A N 1
ATOM 1857 C CA . THR A 1 251 ? 41.541 28.441 0.085 1.00 12.85 245 THR A CA 1
ATOM 1858 C C . THR A 1 251 ? 41.641 29.601 -0.920 1.00 13.76 245 THR A C 1
ATOM 1859 O O . THR A 1 251 ? 40.582 30.018 -1.453 1.00 11.83 245 THR A O 1
ATOM 1863 N N . GLY A 1 252 ? 42.854 30.142 -1.116 1.00 13.50 246 GLY A N 1
ATOM 1864 C CA . GLY A 1 252 ? 43.066 31.421 -1.815 1.00 14.39 246 GLY A CA 1
ATOM 1865 C C . GLY A 1 252 ? 42.468 32.583 -1.050 1.00 13.23 246 GLY A C 1
ATOM 1866 O O . GLY A 1 252 ? 42.292 33.632 -1.656 1.00 14.23 246 GLY A O 1
ATOM 1867 N N . ALA A 1 253 ? 42.186 32.454 0.244 1.00 12.85 247 ALA A N 1
ATOM 1868 C CA . ALA A 1 253 ? 41.494 33.509 1.018 1.00 13.19 247 ALA A CA 1
ATOM 1869 C C . ALA A 1 253 ? 42.387 34.762 1.131 1.00 15.17 247 ALA A C 1
ATOM 1870 O O . ALA A 1 253 ? 43.629 34.643 1.295 1.00 14.02 247 ALA A O 1
ATOM 1872 N N . ALA A 1 254 ? 41.731 35.913 1.203 1.00 13.93 248 ALA A N 1
ATOM 1873 C CA . ALA A 1 254 ? 42.343 37.241 1.370 1.00 15.34 248 ALA A CA 1
ATOM 1874 C C . ALA A 1 254 ? 41.362 38.028 2.234 1.00 15.85 248 ALA A C 1
ATOM 1875 O O . ALA A 1 254 ? 40.179 37.559 2.380 1.00 13.15 248 ALA A O 1
ATOM 1877 N N . GLY A 1 255 ? 41.817 39.141 2.798 1.00 15.56 249 GLY A N 1
ATOM 1878 C CA . GLY A 1 255 ? 40.935 40.062 3.523 1.00 16.82 249 GLY A CA 1
ATOM 1879 C C . GLY A 1 255 ? 40.161 39.363 4.621 1.00 16.34 249 GLY A C 1
ATOM 1880 O O . GLY A 1 255 ? 40.749 38.543 5.373 1.00 17.24 249 GLY A O 1
ATOM 1881 N N . VAL A 1 256 ? 38.862 39.628 4.700 1.00 17.34 250 VAL A N 1
ATOM 1882 C CA . VAL A 1 256 ? 37.990 39.109 5.798 1.00 18.84 250 VAL A CA 1
ATOM 1883 C C . VAL A 1 256 ? 37.963 37.569 5.780 1.00 15.74 250 VAL A C 1
ATOM 1884 O O . VAL A 1 256 ? 37.990 36.978 6.875 1.00 14.69 250 VAL A O 1
ATOM 1888 N N . ARG A 1 257 ? 37.893 36.939 4.613 1.00 14.84 251 ARG A N 1
ATOM 1889 C CA . ARG A 1 257 ? 37.891 35.449 4.545 1.00 15.70 251 ARG A CA 1
ATOM 1890 C C . ARG A 1 257 ? 39.170 34.950 5.233 1.00 13.82 251 ARG A C 1
ATOM 1891 O O . ARG A 1 257 ? 39.094 33.964 5.933 1.00 12.58 251 ARG A O 1
ATOM 1899 N N . LEU A 1 258 ? 40.320 35.569 4.956 1.00 12.88 252 LEU A N 1
ATOM 1900 C CA . LEU A 1 258 ? 41.616 35.096 5.516 1.00 13.70 252 LEU A CA 1
ATOM 1901 C C . LEU A 1 258 ? 41.626 35.311 7.030 1.00 14.16 252 LEU A C 1
ATOM 1902 O O . LEU A 1 258 ? 42.045 34.430 7.761 1.00 13.04 252 LEU A O 1
ATOM 1907 N N . LYS A 1 259 ? 41.142 36.453 7.499 1.00 16.39 253 LYS A N 1
ATOM 1908 C CA . LYS A 1 259 ? 41.024 36.745 8.946 1.00 17.95 253 LYS A CA 1
ATOM 1909 C C . LYS A 1 259 ? 40.152 35.683 9.629 1.00 15.89 253 LYS A C 1
ATOM 1910 O O . LYS A 1 259 ? 40.511 35.221 10.740 1.00 12.36 253 LYS A O 1
ATOM 1916 N N . GLU A 1 260 ? 39.029 35.330 8.989 1.00 12.35 254 GLU A N 1
ATOM 1917 C CA . GLU A 1 260 ? 38.088 34.310 9.523 1.00 12.37 254 GLU A CA 1
ATOM 1918 C C . GLU A 1 260 ? 38.857 33.006 9.712 1.00 10.71 254 GLU A C 1
ATOM 1919 O O . GLU A 1 260 ? 38.727 32.420 10.796 1.00 9.22 254 GLU A O 1
ATOM 1925 N N . GLY A 1 261 ? 39.643 32.611 8.704 1.00 11.22 255 GLY A N 1
ATOM 1926 C CA . GLY A 1 261 ? 40.409 31.350 8.710 1.00 12.05 255 GLY A CA 1
ATOM 1927 C C . GLY A 1 261 ? 41.370 31.322 9.877 1.00 13.08 255 GLY A C 1
ATOM 1928 O O . GLY A 1 261 ? 41.458 30.301 10.594 1.00 10.87 255 GLY A O 1
ATOM 1929 N N . CYS A 1 262 ? 42.093 32.424 10.061 1.00 14.36 256 CYS A N 1
ATOM 1930 C CA . CYS A 1 262 ? 43.023 32.580 1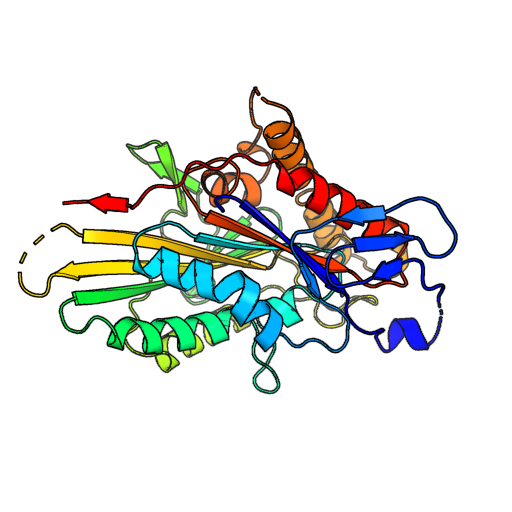1.208 1.00 15.89 256 CYS A CA 1
ATOM 1931 C C . CYS A 1 262 ? 42.272 32.383 12.531 1.00 13.98 256 CYS A C 1
ATOM 1932 O O . CYS A 1 262 ? 42.762 31.642 13.354 1.00 14.90 256 CYS A O 1
ATOM 1935 N N . ASN A 1 263 ? 41.126 33.029 12.712 1.00 14.14 257 ASN A N 1
ATOM 1936 C CA . ASN A 1 263 ? 40.294 32.945 13.929 1.00 14.90 257 ASN A CA 1
ATOM 1937 C C . ASN A 1 263 ? 39.808 31.507 14.119 1.00 13.35 257 ASN A C 1
ATOM 1938 O O . ASN A 1 263 ? 39.804 30.978 15.286 1.00 12.40 257 ASN A O 1
ATOM 1943 N N . ILE A 1 264 ? 39.402 30.883 13.014 1.00 11.83 258 ILE A N 1
ATOM 1944 C CA . ILE A 1 264 ? 38.875 29.497 13.072 1.00 11.11 258 ILE A CA 1
ATOM 1945 C C . ILE A 1 264 ? 40.017 28.598 13.525 1.00 10.75 258 ILE A C 1
ATOM 1946 O O . ILE A 1 264 ? 39.847 27.767 14.448 1.00 11.39 258 ILE A O 1
ATOM 1951 N N . ASN A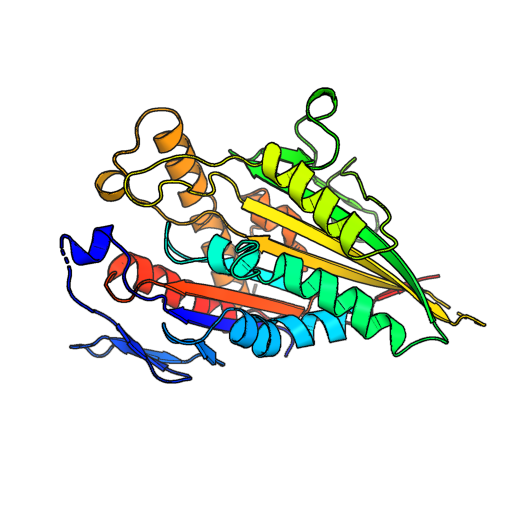 1 265 ? 41.176 28.732 12.897 1.00 11.47 259 ASN A N 1
ATOM 1952 C CA . ASN A 1 265 ? 42.309 27.830 13.195 1.00 12.09 259 ASN A CA 1
ATOM 1953 C C . ASN A 1 265 ? 42.700 28.015 14.665 1.00 12.83 259 ASN A C 1
ATOM 1954 O O . ASN A 1 265 ? 43.002 26.981 15.340 1.00 11.07 259 ASN A O 1
ATOM 1959 N N . ARG A 1 266 ? 42.712 29.262 15.142 1.00 13.22 260 ARG A N 1
ATOM 1960 C CA . ARG A 1 266 ? 43.077 29.548 16.554 1.00 15.13 260 ARG A CA 1
ATOM 1961 C C . ARG A 1 266 ? 42.096 28.837 17.493 1.00 13.12 260 ARG A C 1
ATOM 1962 O O . ARG A 1 266 ? 42.539 28.157 18.434 1.00 12.45 260 ARG A O 1
ATOM 1970 N N A SER A 1 267 ? 40.794 28.954 17.223 0.67 12.73 261 SER A N 1
ATOM 1971 N N B SER A 1 267 ? 40.792 28.976 17.227 0.33 12.15 261 SER A N 1
ATOM 1972 C CA A SER A 1 267 ? 39.727 28.396 18.091 0.67 12.44 261 SER A CA 1
ATOM 1973 C CA B SER A 1 267 ? 39.696 28.394 18.045 0.33 11.46 261 SER A CA 1
ATOM 1974 C C A SER A 1 267 ? 39.826 26.857 18.096 0.67 11.99 261 SER A C 1
ATOM 1975 C C B SER A 1 267 ? 39.839 26.865 18.095 0.33 11.40 261 SER A C 1
ATOM 1976 O O A SER A 1 267 ? 39.596 26.264 19.158 0.67 12.26 261 SER A O 1
ATOM 1977 O O B SER A 1 267 ? 39.632 26.297 19.180 0.33 11.61 261 SER A O 1
ATOM 1982 N N . LEU A 1 268 ? 40.188 26.225 16.974 1.00 11.03 262 LEU A N 1
ATOM 1983 C CA . LEU A 1 268 ? 40.263 24.743 16.896 1.00 11.06 262 LEU A CA 1
ATOM 1984 C C . LEU A 1 268 ? 41.504 24.265 17.634 1.00 12.18 262 LEU A C 1
ATOM 1985 O O . LEU A 1 268 ? 41.435 23.210 18.273 1.00 12.31 262 LEU A O 1
ATOM 1990 N N . PHE A 1 269 ? 42.565 25.065 17.595 1.00 12.34 263 PHE A N 1
ATOM 1991 C CA . PHE A 1 269 ? 43.807 24.787 18.345 1.00 13.76 263 PHE A CA 1
ATOM 1992 C C . PHE A 1 269 ? 43.459 24.732 19.836 1.00 12.43 263 PHE A C 1
ATOM 1993 O O . PHE A 1 269 ? 43.829 23.770 20.514 1.00 13.73 263 PHE A O 1
ATOM 2001 N N . ILE A 1 270 ? 42.694 25.692 20.320 1.00 12.47 264 ILE A N 1
ATOM 2002 C CA . ILE A 1 270 ? 42.296 25.776 21.743 1.00 13.59 264 ILE A CA 1
ATOM 2003 C C . ILE A 1 270 ? 41.396 24.576 22.087 1.00 12.98 264 ILE A C 1
ATOM 2004 O O . ILE A 1 270 ? 41.563 23.943 23.155 1.00 12.73 264 ILE A O 1
ATOM 2009 N N . LEU A 1 271 ? 40.408 24.268 21.240 1.00 11.81 265 LEU A N 1
ATOM 2010 C CA . LEU A 1 271 ? 39.551 23.079 21.498 1.00 11.02 265 LEU A CA 1
ATOM 2011 C C . LEU A 1 271 ? 40.427 21.825 21.628 1.00 11.86 265 LEU A C 1
ATOM 2012 O O . LEU A 1 271 ? 40.137 20.982 22.504 1.00 10.97 265 LEU A O 1
ATOM 2017 N N . GLY A 1 272 ? 41.443 21.667 20.767 1.00 13.01 266 GLY A N 1
ATOM 2018 C CA . GLY A 1 272 ? 42.338 20.496 20.850 1.00 15.25 266 GLY A CA 1
ATOM 2019 C C . GLY A 1 272 ? 43.118 20.460 22.156 1.00 16.33 266 GLY A C 1
ATOM 2020 O O . GLY A 1 272 ? 43.341 19.344 22.696 1.00 15.43 266 GLY A O 1
ATOM 2021 N N . GLN A 1 273 ? 43.557 21.622 22.630 1.00 16.70 267 GLN A N 1
ATOM 2022 C CA . GLN A 1 273 ? 44.358 21.706 23.894 1.00 18.01 267 GLN A CA 1
ATOM 2023 C C . GLN A 1 273 ? 43.449 21.333 25.071 1.00 16.39 267 GLN A C 1
ATOM 2024 O O . GLN A 1 273 ? 43.893 20.536 25.935 1.00 15.81 267 GLN A O 1
ATOM 2030 N N . VAL A 1 274 ? 42.202 21.803 25.090 1.00 15.27 268 VAL A N 1
ATOM 2031 C CA . VAL A 1 274 ? 41.223 21.432 26.153 1.00 15.78 268 VAL A CA 1
ATOM 2032 C C . VAL A 1 274 ? 40.987 19.923 26.136 1.00 16.42 268 VAL A C 1
ATOM 2033 O O . VAL A 1 274 ? 41.078 19.308 27.229 1.00 17.27 268 VAL A O 1
ATOM 2037 N N . ILE A 1 275 ? 40.773 19.331 24.957 1.00 15.35 269 ILE A N 1
ATOM 2038 C CA . ILE A 1 275 ? 40.565 17.867 24.801 1.00 17.76 269 ILE A CA 1
ATOM 2039 C C . ILE A 1 275 ? 41.808 17.096 25.278 1.00 16.84 269 ILE A C 1
ATOM 2040 O O . ILE A 1 275 ? 41.659 16.037 25.944 1.00 17.54 269 ILE A O 1
ATOM 2045 N N . LYS A 1 276 ? 42.993 17.567 24.917 1.00 17.07 270 LYS A N 1
ATOM 2046 C CA . LYS A 1 276 ? 44.257 16.887 25.275 1.00 20.19 270 LYS A CA 1
ATOM 2047 C C . LYS A 1 276 ? 44.388 16.895 26.807 1.00 19.69 270 LYS A C 1
ATOM 2048 O O . LYS A 1 276 ? 44.711 15.818 27.378 1.00 20.60 270 LYS A O 1
ATOM 2054 N N . LYS A 1 277 ? 44.173 18.046 27.446 1.00 17.58 271 LYS A N 1
ATOM 2055 C CA . LYS A 1 277 ? 44.253 18.173 28.931 1.00 20.00 271 LYS A CA 1
ATOM 2056 C C . LYS A 1 277 ? 43.237 17.233 29.603 1.00 20.07 271 LYS A C 1
ATOM 2057 O O . LYS A 1 277 ? 43.590 16.592 30.589 1.00 19.04 271 LYS A O 1
ATOM 2063 N N . LEU A 1 278 ? 42.018 17.128 29.079 1.00 17.48 272 LEU A N 1
ATOM 2064 C CA . LEU A 1 278 ? 40.976 16.219 29.646 1.00 18.74 272 LEU A CA 1
ATOM 2065 C C . LEU A 1 278 ? 41.415 14.764 29.517 1.00 20.19 272 LEU A C 1
ATOM 2066 O O . LEU A 1 278 ? 41.197 14.020 30.489 1.00 21.62 272 LEU A O 1
ATOM 2071 N N . SER A 1 279 ? 42.025 14.384 28.397 1.00 19.46 273 SER A N 1
ATOM 2072 C CA . SER A 1 279 ? 42.454 12.999 28.091 1.00 24.77 273 SER A CA 1
ATOM 2073 C C . SER A 1 279 ? 43.535 12.568 29.081 1.00 28.79 273 SER A C 1
ATOM 2074 O O . SER A 1 279 ? 43.561 11.388 29.412 1.00 30.16 273 SER A O 1
ATOM 2077 N N . ASP A 1 280 ? 44.414 13.487 29.463 1.00 34.08 274 ASP A N 1
ATOM 2078 C CA . ASP A 1 280 ? 45.589 13.227 30.328 1.00 43.56 274 ASP A CA 1
ATOM 2079 C C . ASP A 1 280 ? 45.126 12.955 31.771 1.00 49.52 274 ASP A C 1
ATOM 2080 O O . ASP A 1 280 ? 45.355 11.833 32.252 1.00 56.68 274 ASP A O 1
ATOM 2085 N N . GLY A 1 281 ? 44.495 13.935 32.426 1.00 54.91 275 GLY A N 1
ATOM 2086 C CA . GLY A 1 281 ? 44.241 13.940 33.879 1.00 55.63 275 GLY A CA 1
ATOM 2087 C C . GLY A 1 281 ? 42.805 13.583 34.214 1.00 56.99 275 GLY A C 1
ATOM 2088 O O . GLY A 1 281 ? 42.498 13.639 35.423 1.00 59.11 275 GLY A O 1
ATOM 2089 N N . PHE A 1 286 ? 43.089 24.307 35.945 1.00 58.15 280 PHE A N 1
ATOM 2090 C CA . PHE A 1 286 ? 43.725 23.121 35.314 1.00 53.24 280 PHE A CA 1
ATOM 2091 C C . PHE A 1 286 ? 43.306 23.049 33.838 1.00 43.52 280 PHE A C 1
ATOM 2092 O O . PHE A 1 286 ? 44.192 22.983 32.954 1.00 41.43 280 PHE A O 1
ATOM 2100 N N . ILE A 1 287 ? 41.997 23.042 33.569 1.00 36.77 281 ILE A N 1
ATOM 2101 C CA . ILE A 1 287 ? 41.469 23.003 32.173 1.00 32.09 281 ILE A CA 1
ATOM 2102 C C . ILE A 1 287 ? 41.163 24.439 31.752 1.00 29.09 281 ILE A C 1
ATOM 2103 O O . ILE A 1 287 ? 40.365 25.081 32.445 1.00 30.16 281 ILE A O 1
ATOM 2108 N N . ASN A 1 288 ? 41.710 24.861 30.607 1.00 32.35 282 ASN A N 1
ATOM 2109 C CA . ASN A 1 288 ? 41.695 26.258 30.091 1.00 30.49 282 ASN A CA 1
ATOM 2110 C C . ASN A 1 288 ? 40.433 26.504 29.252 1.00 25.56 282 ASN A C 1
ATOM 2111 O O . ASN A 1 288 ? 40.563 26.998 28.069 1.00 27.47 282 ASN A O 1
ATOM 2116 N N . TYR A 1 289 ? 39.244 26.313 29.832 1.00 22.75 283 TYR A N 1
ATOM 2117 C CA . TYR A 1 289 ? 37.996 26.442 29.037 1.00 19.74 283 TYR A CA 1
ATOM 2118 C C . TYR A 1 289 ? 37.864 27.890 28.588 1.00 20.12 283 TYR A C 1
ATOM 2119 O O . TYR A 1 289 ? 37.204 28.120 27.574 1.00 16.47 283 TYR A O 1
ATOM 2128 N N . ARG A 1 290 ? 38.374 28.829 29.394 1.00 19.89 284 ARG A N 1
ATOM 2129 C CA . ARG A 1 290 ? 38.114 30.273 29.206 1.00 23.39 284 ARG A CA 1
ATOM 2130 C C . ARG A 1 290 ? 38.885 30.821 27.999 1.00 18.90 284 ARG A C 1
ATOM 2131 O O . ARG A 1 290 ? 38.593 31.954 27.635 1.00 19.20 284 ARG A O 1
ATOM 2139 N N . ASP A 1 291 ? 39.809 30.087 27.388 1.00 19.28 285 ASP A N 1
ATOM 2140 C CA . ASP A 1 291 ? 40.676 30.620 26.298 1.00 18.83 285 ASP A CA 1
ATOM 2141 C C . ASP A 1 291 ? 39.898 30.833 24.980 1.00 19.95 285 ASP A C 1
ATOM 2142 O O . ASP A 1 291 ? 40.446 31.489 24.076 1.00 19.51 285 ASP A O 1
ATOM 2147 N N . SER A 1 292 ? 38.691 30.287 24.841 1.00 19.55 286 SER A N 1
ATOM 2148 C CA . SER A 1 292 ? 37.825 30.484 23.643 1.00 17.21 286 SER A CA 1
ATOM 2149 C C . SER A 1 292 ? 36.354 30.491 24.076 1.00 16.59 286 SER A C 1
ATOM 2150 O O . SER A 1 292 ? 36.012 29.785 25.071 1.00 15.02 286 SER A O 1
ATOM 2153 N N . LYS A 1 293 ? 35.511 31.209 23.348 1.00 13.62 287 LYS A N 1
ATOM 2154 C CA . LYS A 1 293 ? 34.069 31.233 23.656 1.00 14.64 287 LYS A CA 1
ATOM 2155 C C . LYS A 1 293 ? 33.489 29.830 23.437 1.00 12.68 287 LYS A C 1
ATOM 2156 O O . LYS A 1 293 ? 32.617 29.463 24.160 1.00 12.02 287 LYS A O 1
ATOM 2162 N N . LEU A 1 294 ? 33.997 29.093 22.467 1.00 11.78 288 LEU A N 1
ATOM 2163 C CA . LEU A 1 294 ? 33.467 27.742 22.153 1.00 12.46 288 LEU A CA 1
ATOM 2164 C C . LEU A 1 294 ? 33.717 26.808 23.340 1.00 12.49 288 LEU A C 1
ATOM 2165 O O . LEU A 1 294 ? 32.750 26.170 23.815 1.00 11.79 288 LEU A O 1
ATOM 2170 N N . THR A 1 295 ? 34.955 26.736 23.837 1.00 12.38 289 THR A N 1
ATOM 2171 C CA . THR A 1 295 ? 35.289 25.824 24.978 1.00 12.88 289 THR A CA 1
ATOM 2172 C C . THR A 1 295 ? 34.580 26.289 26.256 1.00 13.42 289 THR A C 1
ATOM 2173 O O . THR A 1 295 ? 34.285 25.454 27.079 1.00 12.11 289 THR A O 1
ATOM 2177 N N . ARG A 1 296 ? 34.335 27.590 26.407 1.00 13.94 290 ARG A N 1
ATOM 2178 C CA . ARG A 1 296 ? 33.662 28.126 27.607 1.00 16.12 290 ARG A CA 1
ATOM 2179 C C . ARG A 1 296 ? 32.179 27.763 27.555 1.00 15.53 290 ARG A C 1
ATOM 2180 O O . ARG A 1 296 ? 31.655 27.248 28.564 1.00 15.51 290 ARG A O 1
ATOM 2188 N N . ILE A 1 297 ? 31.481 27.982 26.435 1.00 14.67 291 ILE A N 1
ATOM 2189 C CA . ILE A 1 297 ? 30.009 27.777 26.417 1.00 16.56 291 ILE A CA 1
ATOM 2190 C C . ILE A 1 297 ? 29.694 26.271 26.473 1.00 14.81 291 ILE A C 1
ATOM 2191 O O . ILE A 1 297 ? 28.729 25.932 27.143 1.00 14.44 291 ILE A O 1
ATOM 2196 N N . LEU A 1 298 ? 30.550 25.415 25.924 1.00 13.89 292 LEU A N 1
ATOM 2197 C CA . LEU A 1 298 ? 30.328 23.935 25.900 1.00 14.53 292 LEU A CA 1
ATOM 2198 C C . LEU A 1 298 ? 31.214 23.220 26.940 1.00 13.66 292 LEU A C 1
ATOM 2199 O O . LEU A 1 298 ? 31.469 22.036 26.803 1.00 10.61 292 LEU A O 1
ATOM 2204 N N . GLN A 1 299 ? 31.652 23.917 27.982 1.00 13.00 293 GLN A N 1
ATOM 2205 C CA . GLN A 1 299 ? 32.496 23.294 29.032 1.00 14.93 293 GLN A CA 1
ATOM 2206 C C . GLN A 1 299 ? 31.793 22.049 29.593 1.00 12.34 293 GLN A C 1
ATOM 2207 O O . GLN A 1 299 ? 32.440 21.035 29.869 1.00 12.20 293 GLN A O 1
ATOM 2213 N N . ASN A 1 300 ? 30.494 22.124 29.801 1.00 12.35 294 ASN A N 1
ATOM 2214 C CA . ASN A 1 300 ? 29.754 20.979 30.397 1.00 13.07 294 ASN A CA 1
ATOM 2215 C C . ASN A 1 300 ? 29.823 19.762 29.454 1.00 12.83 294 ASN A C 1
ATOM 2216 O O . ASN A 1 300 ? 29.783 18.656 29.968 1.00 13.28 294 ASN A O 1
ATOM 2221 N N . SER A 1 301 ? 29.944 19.963 28.137 1.00 11.40 295 SER A N 1
ATOM 2222 C CA . SER A 1 301 ? 30.047 18.874 27.126 1.00 11.43 295 SER A CA 1
ATOM 2223 C C . SER A 1 301 ? 31.444 18.228 27.148 1.00 11.92 295 SER A C 1
ATOM 2224 O O . SER A 1 301 ? 31.578 17.107 26.691 1.00 11.30 295 SER A O 1
ATOM 2227 N N . LEU A 1 302 ? 32.446 18.935 27.682 1.00 11.62 296 LEU A N 1
ATOM 2228 C CA . LEU A 1 302 ? 33.866 18.521 27.622 1.00 12.12 296 LEU A CA 1
ATOM 2229 C C . LEU A 1 302 ? 34.340 18.239 29.050 1.00 13.14 296 LEU A C 1
ATOM 2230 O O . LEU A 1 302 ? 34.903 19.133 29.685 1.00 12.18 296 LEU A O 1
ATOM 2235 N N . GLY A 1 303 ? 34.021 17.041 29.514 1.00 13.39 297 GLY A N 1
ATOM 2236 C CA . GLY A 1 303 ? 34.392 16.486 30.826 1.00 14.36 297 GLY A CA 1
ATOM 2237 C C . GLY A 1 303 ? 33.312 16.667 31.858 1.00 14.32 297 GLY A C 1
ATOM 2238 O O . GLY A 1 303 ? 33.625 16.413 33.036 1.00 15.06 297 GLY A O 1
ATOM 2239 N N . GLY A 1 304 ? 32.107 17.129 31.489 1.00 13.66 298 GLY A N 1
ATOM 2240 C CA . GLY A 1 304 ? 31.055 17.471 32.466 1.00 13.88 298 GLY A CA 1
ATOM 2241 C C . GLY A 1 304 ? 29.861 16.517 32.483 1.00 13.02 298 GLY A C 1
ATOM 2242 O O . GLY A 1 304 ? 29.983 15.312 32.122 1.00 14.14 298 GLY A O 1
ATOM 2243 N N . ASN A 1 305 ? 28.705 17.062 32.816 1.00 12.54 299 ASN A N 1
ATOM 2244 C CA . ASN A 1 305 ? 27.425 16.330 32.942 1.00 12.08 299 ASN A CA 1
ATOM 2245 C C . ASN A 1 305 ? 26.684 16.273 31.602 1.00 13.21 299 ASN A C 1
ATOM 2246 O O . ASN A 1 305 ? 25.644 16.948 31.422 1.00 11.63 299 ASN A O 1
ATOM 2251 N N . PRO A 1 306 ? 27.225 15.605 30.563 1.00 14.70 300 PRO A N 1
ATOM 2252 C CA . PRO A 1 306 ? 26.449 15.239 29.391 1.00 14.79 300 PRO A CA 1
ATOM 2253 C C . PRO A 1 306 ? 27.001 14.026 28.657 1.00 13.51 300 PRO A C 1
ATOM 2254 O O . PRO A 1 306 ? 28.168 13.671 28.856 1.00 12.64 300 PRO A O 1
ATOM 2258 N N . LYS A 1 307 ? 26.181 13.455 27.807 1.00 12.07 301 LYS A N 1
ATOM 2259 C CA . LYS A 1 307 ? 26.631 12.368 26.909 1.00 12.35 301 LYS A CA 1
ATOM 2260 C C . LYS A 1 307 ? 27.104 13.066 25.648 1.00 11.25 301 LYS A C 1
ATOM 2261 O O . LYS A 1 307 ? 26.285 13.796 25.072 1.00 11.97 301 LYS A O 1
ATOM 2267 N N . THR A 1 308 ? 28.370 12.918 25.315 1.00 10.88 302 THR A N 1
ATOM 2268 C CA . THR A 1 308 ? 28.949 13.664 24.176 1.00 10.99 302 THR A CA 1
ATOM 2269 C C . THR A 1 308 ? 29.328 12.678 23.069 1.00 11.38 302 THR A C 1
ATOM 2270 O O . THR A 1 308 ? 29.946 11.615 23.354 1.00 11.07 302 THR A O 1
ATOM 2274 N N . ARG A 1 309 ? 29.043 13.056 21.837 1.00 11.01 303 ARG A N 1
ATOM 2275 C CA . ARG A 1 309 ? 29.493 12.314 20.635 1.00 10.25 303 ARG A CA 1
ATOM 2276 C C . ARG A 1 309 ? 30.239 13.259 19.714 1.00 10.87 303 ARG A C 1
ATOM 2277 O O . ARG A 1 309 ? 29.785 14.428 19.537 1.00 10.74 303 ARG A O 1
ATOM 2285 N N . ILE A 1 310 ? 31.297 12.740 19.091 1.00 9.38 304 ILE A N 1
ATOM 2286 C CA . ILE A 1 310 ? 32.117 13.500 18.124 1.00 10.33 304 ILE A CA 1
ATOM 2287 C C . ILE A 1 310 ? 32.056 12.721 16.820 1.00 10.15 304 ILE A C 1
ATOM 2288 O O . ILE A 1 310 ? 32.334 11.513 16.838 1.00 9.64 304 ILE A O 1
ATOM 2293 N N . ILE A 1 311 ? 31.578 13.389 15.756 1.00 9.73 305 ILE A N 1
ATOM 2294 C CA . ILE A 1 311 ? 31.628 12.877 14.363 1.00 9.67 305 ILE A CA 1
ATOM 2295 C C . ILE A 1 311 ? 32.792 13.601 13.673 1.00 9.60 305 ILE A C 1
ATOM 2296 O O . ILE A 1 311 ? 32.698 14.819 13.440 1.00 8.55 305 ILE A O 1
ATOM 2301 N N . CYS A 1 312 ? 33.901 12.891 13.431 1.00 9.53 306 CYS A N 1
ATOM 2302 C CA . CYS A 1 312 ? 35.094 13.434 12.788 1.00 9.90 306 CYS A CA 1
ATOM 2303 C C . CYS A 1 312 ? 34.986 13.203 11.281 1.00 9.91 306 CYS A C 1
ATOM 2304 O O . CYS A 1 312 ? 35.078 12.065 10.850 1.00 9.19 306 CYS A O 1
ATOM 2307 N N . THR A 1 313 ? 34.769 14.253 10.488 1.00 8.81 307 THR A N 1
ATOM 2308 C CA . THR A 1 313 ? 34.599 14.150 9.031 1.00 8.91 307 THR A CA 1
ATOM 2309 C C . THR A 1 313 ? 35.987 14.269 8.357 1.00 9.15 307 THR A C 1
ATOM 2310 O O . THR A 1 313 ? 36.748 15.152 8.725 1.00 8.71 307 THR A O 1
ATOM 2314 N N . ILE A 1 314 ? 36.299 13.396 7.410 1.00 9.68 308 ILE A N 1
ATOM 2315 C CA . ILE A 1 314 ? 37.625 13.433 6.738 1.00 11.48 308 ILE A CA 1
ATOM 2316 C C . ILE A 1 314 ? 37.420 13.165 5.256 1.00 11.28 308 ILE A C 1
ATOM 2317 O O . ILE A 1 314 ? 36.436 12.468 4.867 1.00 11.12 308 ILE A O 1
ATOM 2322 N N . THR A 1 315 ? 38.347 13.693 4.460 1.00 11.88 309 THR A N 1
ATOM 2323 C CA . THR A 1 315 ? 38.541 13.311 3.055 1.00 13.10 309 THR A CA 1
ATOM 2324 C C . THR A 1 315 ? 39.789 12.426 2.974 1.00 13.05 309 THR A C 1
ATOM 2325 O O . THR A 1 315 ? 40.832 12.728 3.564 1.00 12.09 309 THR A O 1
ATOM 2329 N N . PRO A 1 316 ? 39.701 11.300 2.245 1.00 12.85 310 PRO A N 1
ATOM 2330 C CA . PRO A 1 316 ? 40.784 10.313 2.256 1.00 14.72 310 PRO A CA 1
ATOM 2331 C C . PRO A 1 316 ? 42.011 10.724 1.429 1.00 14.67 310 PRO A C 1
ATOM 2332 O O . PRO A 1 316 ? 43.034 10.024 1.526 1.00 14.58 310 PRO A O 1
ATOM 2336 N N . VAL A 1 317 ? 41.885 11.767 0.589 1.00 13.76 311 VAL A N 1
ATOM 2337 C CA . VAL A 1 317 ? 43.022 12.291 -0.235 1.00 14.44 311 VAL A CA 1
ATOM 2338 C C . VAL A 1 317 ? 43.760 13.414 0.499 1.00 14.41 311 VAL A C 1
ATOM 2339 O O . VAL A 1 317 ? 44.710 14.006 -0.097 1.00 14.48 311 VAL A O 1
ATOM 2343 N N . SER A 1 318 ? 43.439 13.680 1.768 1.00 14.09 312 SER A N 1
ATOM 2344 C CA . SER A 1 318 ? 44.260 14.565 2.635 1.00 14.42 312 SER A CA 1
ATOM 2345 C C . SER A 1 318 ? 45.157 13.716 3.528 1.00 14.30 312 SER A C 1
ATOM 2346 O O . SER A 1 318 ? 44.646 12.750 4.136 1.00 14.92 312 SER A O 1
ATOM 2349 N N . PHE A 1 319 ? 46.434 14.074 3.635 1.00 14.21 313 PHE A N 1
ATOM 2350 C CA . PHE A 1 319 ? 47.313 13.439 4.638 1.00 14.02 313 PHE A CA 1
ATOM 2351 C C . PHE A 1 319 ? 47.324 14.288 5.910 1.00 12.73 313 PHE A C 1
ATOM 2352 O O . PHE A 1 319 ? 46.758 13.811 6.897 1.00 12.69 313 PHE A O 1
ATOM 2360 N N . ASP A 1 320 ? 47.922 15.483 5.905 1.00 12.69 314 ASP A N 1
ATOM 2361 C CA . ASP A 1 320 ? 48.201 16.239 7.157 1.00 14.37 314 ASP A CA 1
ATOM 2362 C C . ASP A 1 320 ? 46.887 16.616 7.864 1.00 13.04 314 ASP A C 1
ATOM 2363 O O . ASP A 1 320 ? 46.843 16.426 9.088 1.00 13.28 314 ASP A O 1
ATOM 2368 N N . GLU A 1 321 ? 45.909 17.196 7.156 1.00 12.97 315 GLU A N 1
ATOM 2369 C CA . GLU A 1 321 ? 44.654 17.682 7.828 1.00 13.95 315 GLU A CA 1
ATOM 2370 C C . GLU A 1 321 ? 43.899 16.467 8.379 1.00 12.63 315 GLU A C 1
ATOM 2371 O O . GLU A 1 321 ? 43.412 16.497 9.534 1.00 12.58 315 GLU A O 1
ATOM 2381 N N . THR A 1 322 ? 43.808 15.395 7.608 1.00 11.83 316 THR A N 1
ATOM 2382 C CA . THR A 1 322 ? 43.137 14.154 8.080 1.00 11.80 316 THR A CA 1
ATOM 2383 C C . THR A 1 322 ? 43.881 13.635 9.314 1.00 12.04 316 THR A C 1
ATOM 2384 O O . THR A 1 322 ? 43.224 13.226 10.280 1.00 11.29 316 THR A O 1
ATOM 2388 N N . LEU A 1 323 ? 45.217 13.648 9.310 1.00 12.17 317 LEU A N 1
ATOM 2389 C CA . LEU A 1 323 ? 45.996 13.100 10.440 1.00 12.67 317 LEU A CA 1
ATOM 2390 C C . LEU A 1 323 ? 45.691 13.921 11.688 1.00 12.74 317 LEU A C 1
ATOM 2391 O O . LEU A 1 323 ? 45.438 13.320 12.780 1.00 12.12 317 LEU A O 1
ATOM 2396 N N . THR A 1 324 ? 45.708 15.248 11.563 1.00 12.69 318 THR A N 1
ATOM 2397 C CA . THR A 1 324 ? 45.397 16.153 12.691 1.00 13.14 318 THR A CA 1
ATOM 2398 C C . THR A 1 324 ? 44.007 15.810 13.234 1.00 12.65 318 THR A C 1
ATOM 2399 O O . THR A 1 324 ? 43.853 15.726 14.458 1.00 11.91 318 THR A O 1
ATOM 2403 N N . ALA A 1 325 ? 43.034 15.626 12.351 1.00 12.14 319 ALA A N 1
ATOM 2404 C CA . ALA A 1 325 ? 41.627 15.366 12.726 1.00 12.33 319 ALA A CA 1
ATOM 2405 C C . ALA A 1 325 ? 41.547 14.002 13.431 1.00 13.24 319 ALA A C 1
ATOM 2406 O O . ALA A 1 325 ? 40.920 13.905 14.468 1.00 12.41 319 ALA A O 1
ATOM 2408 N N . LEU A 1 326 ? 42.199 12.971 12.898 1.00 13.23 320 LEU A N 1
ATOM 2409 C CA . LEU A 1 326 ? 42.134 11.629 13.523 1.00 13.81 320 LEU A CA 1
ATOM 2410 C C . LEU A 1 326 ? 42.812 11.653 14.900 1.00 13.27 320 LEU A C 1
ATOM 2411 O O . LEU A 1 326 ? 42.361 10.898 15.781 1.00 13.01 320 LEU A O 1
ATOM 2416 N N . GLN A 1 327 ? 43.914 12.395 15.044 1.00 12.61 321 GLN A N 1
ATOM 2417 C CA . GLN A 1 327 ? 44.619 12.493 16.347 1.00 13.04 321 GLN A CA 1
ATOM 2418 C C . GLN A 1 327 ? 43.739 13.202 17.363 1.00 13.30 321 GLN A C 1
ATOM 2419 O O . GLN A 1 327 ? 43.645 12.714 18.482 1.00 14.05 321 GLN A O 1
ATOM 2425 N N . PHE A 1 328 ? 43.054 14.282 16.963 1.00 13.01 322 PHE A N 1
ATOM 2426 C CA . PHE A 1 328 ? 42.039 14.963 17.821 1.00 11.96 322 PHE A CA 1
ATOM 2427 C C . PHE A 1 328 ? 40.937 13.966 18.219 1.00 12.31 322 PHE A C 1
ATOM 2428 O O . PHE A 1 328 ? 40.635 13.816 19.393 1.00 11.40 322 PHE A O 1
ATOM 2436 N N . ALA A 1 329 ? 40.393 13.237 17.249 1.00 12.01 323 ALA A N 1
ATOM 2437 C CA . ALA A 1 329 ? 39.237 12.328 17.477 1.00 13.52 323 ALA A CA 1
ATOM 2438 C C . ALA A 1 329 ? 39.674 11.176 18.406 1.00 14.18 323 ALA A C 1
ATOM 2439 O O . ALA A 1 329 ? 38.968 10.895 19.403 1.00 14.25 323 ALA A O 1
ATOM 2441 N N . SER A 1 330 ? 40.856 10.619 18.154 1.00 15.76 324 SER A N 1
ATOM 2442 C CA . SER A 1 330 ? 41.514 9.603 19.032 1.00 17.91 324 SER A CA 1
ATOM 2443 C C . SER A 1 330 ? 41.655 10.090 20.475 1.00 16.95 324 SER A C 1
ATOM 2444 O O . SER A 1 330 ? 41.212 9.363 21.382 1.00 16.13 324 SER A O 1
ATOM 2447 N N . THR A 1 331 ? 42.214 11.287 20.686 1.00 15.46 325 THR A N 1
ATOM 2448 C CA . THR A 1 331 ? 42.401 11.881 22.026 1.00 15.43 325 THR A CA 1
ATOM 2449 C C . THR A 1 331 ? 41.064 12.067 22.715 1.00 15.03 325 THR A C 1
ATOM 2450 O O . THR A 1 331 ? 40.987 11.808 23.925 1.00 16.61 325 THR A O 1
ATOM 2454 N N . ALA A 1 332 ? 40.056 12.536 21.980 1.00 13.49 326 ALA A 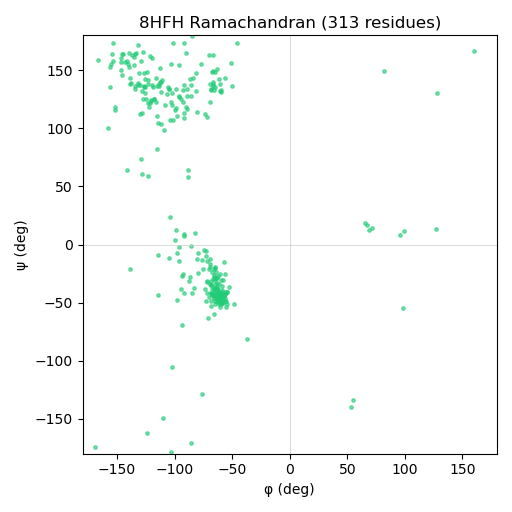N 1
ATOM 2455 C CA . ALA A 1 332 ? 38.720 12.815 22.552 1.00 14.13 326 ALA A CA 1
ATOM 2456 C C . ALA A 1 332 ? 38.072 11.528 23.048 1.00 14.17 326 ALA A C 1
ATOM 2457 O O . ALA A 1 332 ? 37.165 11.692 23.865 1.00 17.72 326 ALA A O 1
ATOM 2459 N N . LYS A 1 333 ? 38.457 10.360 22.533 1.00 15.82 327 LYS A N 1
ATOM 2460 C CA . LYS A 1 333 ? 37.914 9.048 22.988 1.00 19.40 327 LYS A CA 1
ATOM 2461 C C . LYS A 1 333 ? 38.118 8.879 24.497 1.00 21.02 327 LYS A C 1
ATOM 2462 O O . LYS A 1 333 ? 37.322 8.158 25.110 1.00 21.65 327 LYS A O 1
ATOM 2468 N N . TYR A 1 334 ? 39.116 9.541 25.089 1.00 22.39 328 TYR A N 1
ATOM 2469 C CA . TYR A 1 334 ? 39.525 9.302 26.502 1.00 22.98 328 TYR A CA 1
ATOM 2470 C C . TYR A 1 334 ? 38.948 10.363 27.421 1.00 22.62 328 TYR A C 1
ATOM 2471 O O . TYR A 1 334 ? 39.305 10.406 28.606 1.00 24.68 328 TYR A O 1
ATOM 2480 N N . MET A 1 335 ? 38.137 11.264 26.886 1.00 22.42 329 MET A N 1
ATOM 2481 C CA . MET A 1 335 ? 37.506 12.306 27.709 1.00 20.68 329 MET A CA 1
ATOM 2482 C C . MET A 1 335 ? 36.520 11.601 28.655 1.00 22.31 329 MET A C 1
ATOM 2483 O O . MET A 1 335 ? 35.784 10.681 28.201 1.00 24.62 329 MET A O 1
ATOM 2488 N N . LYS A 1 336 ? 36.514 12.000 29.914 1.00 21.68 330 LYS A N 1
ATOM 2489 C CA . LYS A 1 336 ? 35.742 11.331 30.990 1.00 25.51 330 LYS A CA 1
ATOM 2490 C C . LYS A 1 336 ? 34.604 12.264 31.357 1.00 20.83 330 LYS A C 1
ATOM 2491 O O . LYS A 1 336 ? 34.871 13.257 32.003 1.00 25.74 330 LYS A O 1
ATOM 2497 N N . ASN A 1 337 ? 33.417 12.019 30.835 1.00 17.32 331 ASN A N 1
ATOM 2498 C CA . ASN A 1 337 ? 32.211 12.784 31.207 1.00 13.90 331 ASN A CA 1
ATOM 2499 C C . ASN A 1 337 ? 31.489 11.983 32.283 1.00 14.06 331 ASN A C 1
ATOM 2500 O O . ASN A 1 337 ? 31.607 10.763 32.260 1.00 13.99 331 ASN A O 1
ATOM 2505 N N . THR A 1 338 ? 30.712 12.660 33.116 1.00 14.62 332 THR A N 1
ATOM 2506 C CA . THR A 1 338 ? 29.938 12.021 34.210 1.00 16.81 332 THR A CA 1
ATOM 2507 C C . THR A 1 338 ? 28.480 12.458 34.158 1.00 16.53 332 THR A C 1
ATOM 2508 O O . THR A 1 338 ? 28.024 13.247 34.986 1.00 16.78 332 THR A O 1
ATOM 2512 N N . PRO A 1 339 ? 27.694 11.964 33.186 1.00 14.58 333 PRO A N 1
ATOM 2513 C CA . PRO A 1 339 ? 26.330 12.436 33.006 1.00 14.67 333 PRO A CA 1
ATOM 2514 C C . PRO A 1 339 ? 25.380 11.741 33.991 1.00 15.44 333 PRO A C 1
ATOM 2515 O O . PRO A 1 339 ? 25.570 10.578 34.315 1.00 15.75 333 PRO A O 1
ATOM 2519 N N . TYR A 1 340 ? 24.361 12.455 34.413 1.00 14.26 334 TYR A N 1
ATOM 2520 C CA . TYR A 1 340 ? 23.283 11.882 35.265 1.00 15.11 334 TYR A CA 1
ATOM 2521 C C . TYR A 1 340 ? 21.959 12.450 34.790 1.00 14.98 334 TYR A C 1
ATOM 2522 O O . TYR A 1 340 ? 21.970 13.481 34.070 1.00 15.51 334 TYR A O 1
ATOM 2531 N N . VAL A 1 341 ? 20.859 11.838 35.203 1.00 13.77 335 VAL A N 1
ATOM 2532 C CA . VAL A 1 341 ? 19.503 12.328 34.871 1.00 15.64 335 VAL A CA 1
ATOM 2533 C C . VAL A 1 341 ? 19.279 13.691 35.550 1.00 15.82 335 VAL A C 1
ATOM 2534 O O . VAL A 1 341 ? 19.553 13.827 36.776 1.00 15.52 335 VAL A O 1
ATOM 2538 N N . ASN A 1 342 ? 18.768 14.681 34.823 1.00 15.04 336 ASN A N 1
ATOM 2539 C CA . ASN A 1 342 ? 18.551 16.031 35.394 1.00 17.72 336 ASN A CA 1
ATOM 2540 C C . ASN A 1 342 ? 17.086 16.119 35.793 1.00 22.18 336 ASN A C 1
ATOM 2541 O O . ASN A 1 342 ? 16.231 15.993 34.912 1.00 19.78 336 ASN A O 1
ATOM 2546 N N . GLU A 1 343 ? 16.842 16.165 37.108 1.00 27.55 337 GLU A N 1
ATOM 2547 C CA . GLU A 1 343 ? 15.476 16.241 37.694 1.00 36.32 337 GLU A CA 1
ATOM 2548 C C . GLU A 1 343 ? 15.445 17.447 38.632 1.00 36.47 337 GLU A C 1
ATOM 2549 O O . GLU A 1 343 ? 16.384 17.577 39.420 1.00 36.82 337 GLU A O 1
ATOM 2555 N N . VAL A 1 344 ? 14.444 18.316 38.497 1.00 38.20 338 VAL A N 1
ATOM 2556 C CA . VAL A 1 344 ? 14.315 19.559 39.318 1.00 44.84 338 VAL A CA 1
ATOM 2557 C C . VAL A 1 344 ? 12.865 19.697 39.807 1.00 46.73 338 VAL A C 1
ATOM 2558 O O . VAL A 1 344 ? 11.989 18.967 39.293 1.00 39.06 338 VAL A O 1
ATOM 2562 N N . SER A 1 345 ? 12.643 20.552 40.813 1.00 53.46 339 SER A N 1
ATOM 2563 C CA . SER A 1 345 ? 11.323 20.850 41.435 1.00 58.39 339 SER A CA 1
ATOM 2564 C C . SER A 1 345 ? 10.179 20.356 40.540 1.00 60.70 339 SER A C 1
ATOM 2565 O O . SER A 1 345 ? 9.284 19.615 40.949 1.00 64.73 339 SER A O 1
#

Radius of gyration: 19.11 Å; Cα contacts (8 Å, |Δi|>4): 691; chains: 1; bounding box: 53×45×53 Å

Nearest PDB structures (foldseek):
  8hfh-assembly1_A  TM=1.003E+00  e=2.444E-72  Homo sapiens
  1t5c-assembly2_B  TM=9.087E-01  e=6.420E-53  Homo sapiens
  6zpi-assembly1_C  TM=9.407E-01  e=5.217E-41  Homo sapiens
  7x4n-assembly1_E  TM=9.431E-01  e=2.724E-35  Caenorhabditis elegans
  5lt2-assembly5_E  TM=8.678E-01  e=1.238E-35  Homo sapiens

Foldseek 3Di:
DLEFEEEEAADDDPLDVVPFDQQWDDDQFKIAGDPDDDMFGGPGYHYHPDALVNVQVPFPLVQLVVLLLQFAEEEEEAFAWPLQLCCAQANDPVGGHNPLVSLVSNLVVVVVCPQKDKWKWKWKWWQAPLFIWTLQPDDVPTDGWDWDQDPVRQIDTPPGDIGIDDHSVRLVVSVVSSVVVFDFDCFLRHHTFRLIKMWMWMWMWMDGPVFIRTYIYIYIRAGHADDCVRGVDDDPSVVSNVVSNVQVVLVLQQLLCQLPDVRPQVPGPVSVNCVCQQQHAHRYYYYYGHHSRDDPRSVVSSVSSNSNNRRHYDHDTDTHD

Sequence (321 aa):
GAVAVCVRVRPLNSREESLAQVYWKTDNNVIYQVDGSKSFNFDRVFHGNETTKNVYEEIAAPIIDSAIQGYNGTIFAYGQTASGKTYTMMGSEDHLGVIPRAIHDIFQKIKKFPDREFLLRVSYMEIYNNETITDLLCGTQKMKPLIIREDVNRNVYVADLTEEVVYTSEMALKWITKGEKSRHYGETKMNQRSSRSHTIFRMILESREKGSVKVSHLNLVDLAGSERAAQTGAAGVRLKEGCNINRSSLFILGQVIKKLSDGFINYRDSKLTRILQNSLGGNPKTRIICTITPVSFDETLTALQFASTAKYMKNTPYVNEVS